Protein 7WEZ (pdb70)

Organism: Plasmodium falciparum (isolate 3D7) (NCBI:txid36329)

Foldseek 3Di:
DAQKKKKFFDDQPDDQVNVCVVLCVLHAWPDKAFDADPVPRTGPGIIMTGHPDVNSLVVSQVVQQQNADPNTGMHIDDDD/DAQKKKKFQDDQPDDQVNVCVLLCVLHAWPDKDFDAPVVVRTGPGMMMTGHPDVNSLVSSQVPQQQNQDVNTGMHMDHDD/DAQKKKKFQDDLPDDQVNVCVVLCVLHAWPDKDFDADPVPRTGPGIMMTGHPDVNSLVVCQVPQQQNADVNTGMHMDDDD/DAQKKKKFQADQPDDPVVVCVVLVVLDHFPDKDQPADPVVRTTPGIMMTGHPDPVSLVVCQVVQQLPQDPNTGMHMDDDD

Structure (mmCIF, N/CA/C/O backbone):
data_7WEZ
#
_entry.id   7WEZ
#
_cell.length_a   90.469
_cell.length_b   40.802
_cell.length_c   97.387
_cell.angle_alpha   90.00
_cell.angle_beta   115.57
_cell.angle_gamma   90.00
#
_symmetry.space_group_name_H-M   'C 1 2 1'
#
loop_
_entity.id
_entity.type
_entity.pdbx_description
1 polymer 'RNA-binding protein, putative'
2 non-polymer 'MAGNESIUM ION'
3 water water
#
loop_
_atom_site.group_PDB
_atom_site.id
_atom_site.type_symbol
_atom_site.label_atom_id
_atom_site.label_alt_id
_atom_site.label_comp_id
_atom_site.label_asym_id
_atom_site.label_entity_id
_atom_site.label_seq_id
_atom_site.pdbx_PDB_ins_code
_atom_site.Cartn_x
_atom_site.Cartn_y
_atom_site.Cartn_z
_atom_site.occupancy
_atom_site.B_iso_or_equiv
_atom_site.auth_seq_id
_atom_site.auth_comp_id
_atom_site.auth_asym_id
_atom_site.auth_atom_id
_atom_site.pdbx_PDB_model_num
ATOM 1 N N . ALA A 1 9 ? 161.996 -18.540 98.943 1.00 37.20 4 ALA A N 1
ATOM 2 C CA . ALA A 1 9 ? 162.107 -17.375 97.988 1.00 30.76 4 ALA A CA 1
ATOM 3 C C . ALA A 1 9 ? 161.637 -17.768 96.578 1.00 31.31 4 ALA A C 1
ATOM 4 O O . ALA A 1 9 ? 162.096 -18.810 96.036 1.00 30.74 4 ALA A O 1
ATOM 6 N N . THR A 1 10 ? 160.782 -16.925 95.982 1.00 25.10 5 THR A N 1
ATOM 7 C CA . THR A 1 10 ? 160.296 -17.007 94.592 1.00 22.94 5 THR A CA 1
ATOM 8 C C . THR A 1 10 ? 160.466 -15.632 93.937 1.00 20.99 5 THR A C 1
ATOM 9 O O . THR A 1 10 ? 160.643 -14.614 94.660 1.00 22.49 5 THR A O 1
ATOM 13 N N . A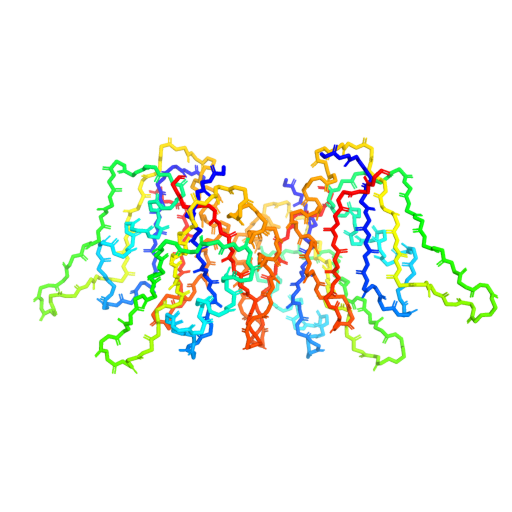SP A 1 11 ? 160.211 -15.549 92.647 1.00 19.06 6 ASP A N 1
ATOM 14 C CA . ASP A 1 11 ? 160.336 -14.258 91.938 1.00 20.79 6 ASP A CA 1
ATOM 15 C C . ASP A 1 11 ? 159.007 -13.493 91.989 1.00 18.83 6 ASP A C 1
ATOM 16 O O . ASP A 1 11 ? 158.912 -12.462 91.341 1.00 17.94 6 ASP A O 1
ATOM 21 N N . ILE A 1 12 ? 157.986 -14.027 92.643 1.00 18.40 7 ILE A N 1
ATOM 22 C CA . ILE A 1 12 ? 156.665 -13.348 92.746 1.00 19.45 7 ILE A CA 1
ATOM 23 C C . ILE A 1 12 ? 156.443 -12.941 94.201 1.00 19.16 7 ILE A C 1
ATOM 24 O O . ILE A 1 12 ? 156.592 -13.794 95.109 1.00 20.37 7 ILE A O 1
ATOM 29 N N . LEU A 1 13 ? 156.063 -11.688 94.405 1.00 18.53 8 LEU A N 1
ATOM 30 C CA . LEU A 1 13 ? 155.845 -11.093 95.737 1.00 17.21 8 LEU A CA 1
ATOM 31 C C . LEU A 1 13 ? 154.362 -10.819 95.866 1.00 17.77 8 LEU A C 1
ATOM 32 O O . LEU A 1 13 ? 153.791 -10.308 94.896 1.00 17.10 8 LEU A O 1
ATOM 37 N N . PHE A 1 14 ? 153.807 -11.207 97.001 1.00 16.47 9 PHE A N 1
ATOM 38 C CA . PHE A 1 14 ? 152.472 -10.800 97.505 1.00 17.12 9 PHE A CA 1
ATOM 39 C C . PHE A 1 14 ? 152.674 -9.503 98.299 1.00 20.23 9 PHE A C 1
ATOM 40 O O . PHE A 1 14 ? 153.457 -9.509 99.279 1.00 18.52 9 PHE A O 1
ATOM 48 N N . VAL A 1 15 ? 151.977 -8.421 97.908 1.00 19.84 10 VAL A N 1
ATOM 49 C CA . VAL A 1 15 ? 152.105 -7.081 98.542 1.00 19.53 10 VAL A CA 1
ATOM 50 C C . VAL A 1 15 ? 150.742 -6.708 99.123 1.00 20.17 10 VAL A C 1
ATOM 51 O O . VAL A 1 15 ? 149.773 -6.761 98.400 1.00 18.29 10 VAL A O 1
ATOM 55 N N . GLY A 1 16 ? 150.659 -6.470 100.427 1.00 18.57 11 GLY A N 1
ATOM 56 C CA . GLY A 1 16 ? 149.410 -6.160 101.136 1.00 20.48 11 GLY A CA 1
ATOM 57 C C . GLY A 1 16 ? 149.524 -4.854 101.876 1.00 21.34 11 GLY A C 1
ATOM 58 O O . GLY A 1 16 ? 150.664 -4.375 102.083 1.00 21.75 11 GLY A O 1
ATOM 59 N N . GLY A 1 17 ? 148.387 -4.295 102.278 1.00 20.57 12 GLY A N 1
ATOM 60 C CA . GLY A 1 17 ? 148.380 -3.062 103.071 1.00 21.68 12 GLY A CA 1
ATOM 61 C C . GLY A 1 17 ? 148.585 -1.841 102.203 1.00 20.52 12 GLY A C 1
ATOM 62 O O . GLY A 1 17 ? 148.946 -0.831 102.732 1.00 28.14 12 GLY A O 1
ATOM 63 N N . ILE A 1 18 ? 148.405 -1.958 100.894 1.00 21.61 13 ILE A N 1
ATOM 64 C CA . ILE A 1 18 ? 148.605 -0.817 99.969 1.00 22.85 13 ILE A CA 1
ATOM 65 C C . ILE A 1 18 ? 147.450 0.172 100.134 1.00 21.76 13 ILE A C 1
ATOM 66 O O . ILE A 1 18 ? 146.285 -0.217 100.290 1.00 21.67 13 ILE A O 1
ATOM 71 N N . ASP A 1 19 ? 147.819 1.422 100.061 1.00 23.71 14 ASP A N 1
ATOM 72 C CA . ASP A 1 19 ? 146.916 2.580 100.152 1.00 26.30 14 ASP A CA 1
ATOM 73 C C . ASP A 1 19 ? 145.970 2.545 98.954 1.00 23.65 14 ASP A C 1
ATOM 74 O O . ASP A 1 19 ? 146.386 2.118 97.895 1.00 20.47 14 ASP A O 1
ATOM 79 N N . GLU A 1 20 ? 144.743 3.028 99.142 1.00 25.35 15 GLU A N 1
ATOM 80 C CA . GLU A 1 20 ? 143.661 3.032 98.125 1.00 27.81 15 GLU A CA 1
ATOM 81 C C . GLU A 1 20 ? 144.133 3.713 96.824 1.00 28.76 15 GLU A C 1
ATOM 82 O O . GLU A 1 20 ? 143.588 3.366 95.762 1.00 35.66 15 GLU A O 1
ATOM 84 N N . THR A 1 21 ? 145.125 4.617 96.858 1.00 34.04 16 THR A N 1
ATOM 85 C CA . THR A 1 21 ? 145.602 5.389 95.666 1.00 36.33 16 THR A CA 1
ATOM 86 C C . THR A 1 21 ? 146.523 4.545 94.763 1.00 34.40 16 THR A C 1
ATOM 87 O O . THR A 1 21 ? 146.650 4.882 93.587 1.00 34.13 16 THR A O 1
ATOM 91 N N . ILE A 1 22 ? 147.104 3.458 95.273 1.00 29.49 17 ILE A N 1
ATOM 92 C CA . ILE A 1 22 ? 148.143 2.666 94.543 1.00 28.77 17 ILE A CA 1
ATOM 93 C C . ILE A 1 22 ? 147.466 1.909 93.410 1.00 26.99 17 ILE A C 1
ATOM 94 O O . ILE A 1 22 ? 146.459 1.257 93.655 1.00 26.99 17 ILE A O 1
ATOM 99 N N . ASP A 1 23 ? 148.001 2.006 92.205 1.00 26.70 18 ASP A N 1
ATOM 100 C CA . ASP A 1 23 ? 147.518 1.198 91.066 1.00 27.38 18 ASP A CA 1
ATOM 101 C C . ASP A 1 23 ? 148.714 0.502 90.434 1.00 25.88 18 ASP A C 1
ATOM 102 O O . ASP A 1 23 ? 149.837 0.615 90.978 1.00 22.44 18 ASP A O 1
ATOM 107 N N . GLU A 1 24 ? 148.516 -0.112 89.265 1.00 26.58 19 GLU A N 1
ATOM 108 C CA . GLU A 1 24 ? 149.609 -0.827 88.558 1.00 26.88 19 GLU A CA 1
ATOM 109 C C . GLU A 1 24 ? 150.730 0.145 88.182 1.00 26.17 19 GLU A C 1
ATOM 110 O O . GLU A 1 24 ? 151.920 -0.245 88.326 1.00 21.76 19 GLU A O 1
ATOM 116 N N . LYS A 1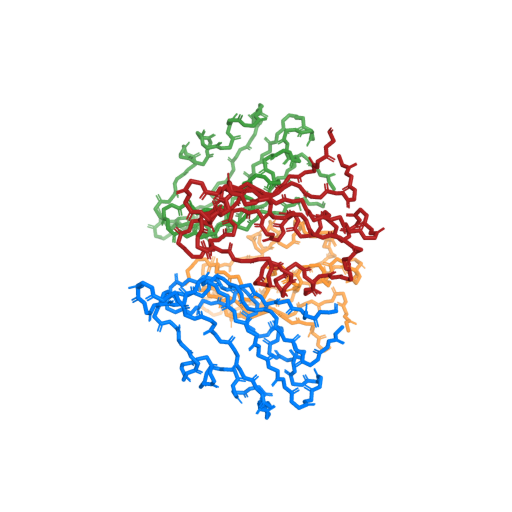 25 ? 150.387 1.333 87.680 1.00 27.39 20 LYS A N 1
ATOM 117 C CA . LYS A 1 25 ? 151.398 2.371 87.314 1.00 30.14 20 LYS A CA 1
ATOM 118 C C . LYS A 1 25 ? 152.290 2.685 88.514 1.00 25.38 20 LYS A C 1
ATOM 119 O O . LYS A 1 25 ? 153.504 2.491 88.389 1.00 24.89 20 LYS A O 1
ATOM 125 N N . SER A 1 26 ? 151.716 3.153 89.625 1.00 24.35 21 SER A N 1
ATOM 126 C CA . SER A 1 26 ? 152.490 3.565 90.829 1.00 23.62 21 SER A CA 1
ATOM 127 C C . SER A 1 26 ? 153.281 2.376 91.409 1.00 23.53 21 SER A C 1
ATOM 128 O O . SER A 1 26 ? 154.465 2.570 91.744 1.00 20.74 21 SER A O 1
ATOM 131 N N . LEU A 1 27 ? 152.725 1.155 91.454 1.00 23.83 22 LEU A N 1
ATOM 132 C CA . LEU A 1 27 ? 153.467 -0.011 92.029 1.00 22.45 22 LEU A CA 1
ATOM 133 C C . LEU A 1 27 ? 154.640 -0.375 91.124 1.00 21.72 22 LEU A C 1
ATOM 134 O O . LEU A 1 27 ? 155.718 -0.684 91.641 1.00 20.80 22 LEU A O 1
ATOM 139 N N . TYR A 1 28 ? 154.515 -0.240 89.801 1.00 23.02 23 TYR A N 1
ATOM 140 C CA . TYR A 1 28 ? 155.643 -0.513 88.886 1.00 22.57 23 TYR A CA 1
ATOM 141 C C . TYR A 1 28 ? 156.772 0.468 89.200 1.00 21.76 23 TYR A C 1
ATOM 142 O O . TYR A 1 28 ? 157.910 0.076 89.263 1.00 20.66 23 TYR A O 1
ATOM 151 N N . ASP A 1 29 ? 156.469 1.755 89.354 1.00 22.09 24 ASP A N 1
ATOM 152 C CA . ASP A 1 29 ? 157.523 2.792 89.541 1.00 20.25 24 ASP A CA 1
ATOM 153 C C . ASP A 1 29 ? 158.215 2.583 90.894 1.00 21.04 24 ASP A C 1
ATOM 154 O O . ASP A 1 29 ? 159.387 2.938 91.016 1.00 20.88 24 ASP A O 1
ATOM 159 N N . ILE A 1 30 ? 157.511 1.997 91.863 1.00 19.76 25 ILE A N 1
ATOM 160 C CA . ILE A 1 30 ? 158.061 1.695 93.217 1.00 21.37 25 ILE A CA 1
ATOM 161 C C . ILE A 1 30 ? 158.937 0.447 93.117 1.00 19.97 25 ILE A C 1
ATOM 162 O O . ILE A 1 30 ? 160.105 0.487 93.547 1.00 24.90 25 ILE A O 1
ATOM 167 N N . PHE A 1 31 ? 158.403 -0.637 92.573 1.00 20.62 26 PHE A N 1
ATOM 168 C CA . PHE A 1 31 ? 159.050 -1.972 92.623 1.00 20.86 26 PHE A CA 1
ATOM 169 C C . PHE A 1 31 ? 160.073 -2.183 91.505 1.00 19.14 26 PHE A C 1
ATOM 170 O O . PHE A 1 31 ? 161.018 -2.996 91.694 1.00 19.04 26 PHE A O 1
ATOM 178 N N . SER A 1 32 ? 159.970 -1.467 90.382 1.00 18.26 27 SER A N 1
ATOM 179 C CA . SER A 1 32 ? 160.965 -1.527 89.288 1.00 17.90 27 SER A CA 1
ATOM 180 C C . SER A 1 32 ? 162.341 -1.053 89.786 1.00 18.41 27 SER A C 1
ATOM 181 O O . SER A 1 32 ? 163.342 -1.467 89.194 1.00 18.75 27 SER A O 1
ATOM 184 N N . SER A 1 33 ? 162.416 -0.320 90.906 1.00 18.06 28 SER A N 1
ATOM 185 C CA . SER A 1 33 ? 163.714 0.086 91.517 1.00 19.49 28 SER A CA 1
ATOM 186 C C . SER A 1 33 ? 164.638 -1.132 91.740 1.00 20.05 28 SER A C 1
ATOM 187 O O . SER A 1 33 ? 165.881 -0.918 91.736 1.00 19.24 28 SER A O 1
ATOM 190 N N . PHE A 1 34 ? 164.083 -2.334 91.968 1.00 17.84 29 PHE A N 1
ATOM 191 C CA . PHE A 1 34 ? 164.825 -3.524 92.487 1.00 19.45 29 PHE A CA 1
ATOM 192 C C . PHE A 1 34 ? 165.249 -4.418 91.305 1.00 19.29 29 PHE A C 1
ATOM 193 O O . PHE A 1 34 ? 166.073 -5.297 91.474 1.00 19.41 29 PHE A O 1
ATOM 201 N N . GLY A 1 35 ? 164.705 -4.209 90.111 1.00 19.61 30 GLY A N 1
ATOM 202 C CA . GLY A 1 35 ? 165.100 -5.010 88.951 1.00 19.35 30 GLY A CA 1
ATOM 203 C C . GLY A 1 35 ? 163.984 -5.129 87.932 1.00 18.49 30 GLY A C 1
ATOM 204 O O . GLY A 1 35 ? 162.878 -4.574 88.174 1.00 19.61 30 GLY A O 1
ATOM 205 N N . ASP A 1 36 ? 164.211 -5.959 86.901 1.00 21.07 31 ASP A N 1
ATOM 206 C CA . ASP A 1 36 ? 163.286 -6.109 85.744 1.00 23.53 31 ASP A CA 1
ATOM 207 C C . ASP A 1 36 ? 161.967 -6.759 86.185 1.00 22.88 31 ASP A C 1
ATOM 208 O O . ASP A 1 36 ? 161.974 -7.880 86.766 1.00 21.67 31 ASP A O 1
ATOM 213 N N . ILE A 1 37 ? 160.847 -6.065 85.958 1.00 23.21 32 ILE A N 1
ATOM 214 C CA . ILE A 1 37 ? 159.503 -6.578 86.337 1.00 21.82 32 ILE A CA 1
ATOM 215 C C . ILE A 1 37 ? 158.890 -7.255 85.116 1.00 23.58 32 ILE A C 1
ATOM 216 O O . ILE A 1 37 ? 158.854 -6.630 84.039 1.00 25.28 32 ILE A O 1
ATOM 221 N N . ARG A 1 38 ? 158.442 -8.502 85.287 1.00 23.75 33 ARG A N 1
ATOM 222 C CA . ARG A 1 38 ? 157.799 -9.267 84.191 1.00 25.84 33 ARG A CA 1
ATOM 223 C C . ARG A 1 38 ? 156.313 -8.888 84.174 1.00 27.75 33 ARG A C 1
ATOM 224 O O . ARG A 1 38 ? 155.737 -8.642 83.074 1.00 23.76 33 ARG A O 1
ATOM 232 N N . ASN A 1 39 ? 155.700 -8.803 85.350 1.00 24.72 34 ASN A N 1
ATOM 233 C CA . ASN A 1 39 ? 154.234 -8.582 85.428 1.00 26.85 34 ASN A CA 1
ATOM 234 C C . ASN A 1 39 ? 153.874 -7.957 86.762 1.00 27.38 34 ASN A C 1
ATOM 235 O O . ASN A 1 39 ? 154.459 -8.380 87.767 1.00 23.00 34 ASN A O 1
ATOM 240 N N . ILE A 1 40 ? 152.860 -7.096 86.767 1.00 23.55 35 ILE A N 1
ATOM 241 C CA . ILE A 1 40 ? 152.283 -6.521 88.010 1.00 25.32 35 ILE A CA 1
ATOM 242 C C . ILE A 1 40 ? 150.762 -6.655 87.924 1.00 23.93 35 ILE A C 1
ATOM 243 O O . ILE A 1 40 ? 150.182 -6.424 86.867 1.00 23.27 35 ILE A O 1
ATOM 248 N N . GLU A 1 41 ? 150.161 -7.083 89.009 1.00 21.33 36 GLU A N 1
ATOM 249 C CA . GLU A 1 41 ? 148.688 -7.260 89.105 1.00 25.58 36 GLU A CA 1
ATOM 250 C C . GLU A 1 41 ? 148.239 -6.495 90.330 1.00 26.38 36 GLU A C 1
ATOM 251 O O . GLU A 1 41 ? 148.670 -6.874 91.462 1.00 21.61 36 GLU A O 1
ATOM 257 N N . VAL A 1 42 ? 147.361 -5.523 90.122 1.00 24.05 37 VAL A N 1
ATOM 258 C CA . VAL A 1 42 ? 146.688 -4.788 91.217 1.00 24.05 37 VAL A CA 1
ATOM 259 C C . VAL A 1 42 ? 145.194 -4.882 90.910 1.00 26.32 37 VAL A C 1
ATOM 260 O O . VAL A 1 42 ? 144.698 -4.081 90.149 1.00 23.54 37 VAL A O 1
ATOM 264 N N . PRO A 1 43 ? 144.451 -5.901 91.385 1.00 26.65 38 PRO A N 1
ATOM 265 C CA . PRO A 1 43 ? 143.020 -5.985 91.074 1.00 28.21 38 PRO A CA 1
ATOM 266 C C . PRO A 1 43 ? 142.273 -4.730 91.550 1.00 27.32 38 PRO A C 1
ATOM 267 O O . PRO A 1 43 ? 142.528 -4.295 92.677 1.00 21.79 38 PRO A O 1
ATOM 271 N N . LEU A 1 44 ? 141.365 -4.202 90.712 1.00 27.25 39 LEU A N 1
ATOM 272 C CA . LEU A 1 44 ? 140.512 -3.046 91.080 1.00 31.20 39 LEU A CA 1
ATOM 273 C C . LEU A 1 44 ? 139.109 -3.525 91.482 1.00 30.98 39 LEU A C 1
ATOM 274 O O . LEU A 1 44 ? 138.609 -4.578 90.989 1.00 34.39 39 LEU A O 1
ATOM 279 N N . ASN A 1 45 ? 138.537 -2.776 92.404 1.00 30.68 40 ASN A N 1
ATOM 280 C CA . ASN A 1 45 ? 137.130 -2.912 92.846 1.00 31.85 40 ASN A CA 1
ATOM 281 C C . ASN A 1 45 ? 136.292 -2.312 91.714 1.00 28.27 40 ASN A C 1
ATOM 282 O O . ASN A 1 45 ? 136.519 -1.162 91.330 1.00 28.15 40 ASN A O 1
ATOM 287 N N . MET A 1 46 ? 135.379 -3.089 91.144 1.00 37.34 41 MET A N 1
ATOM 288 C CA . MET A 1 46 ? 134.623 -2.642 89.946 1.00 39.09 41 MET A CA 1
ATOM 289 C C . MET A 1 46 ? 133.577 -1.584 90.349 1.00 41.22 41 MET A C 1
ATOM 290 O O . MET A 1 46 ? 132.964 -0.986 89.433 1.00 36.53 41 MET A O 1
ATOM 295 N N . THR A 1 47 ? 133.424 -1.287 91.651 1.00 42.78 42 THR A N 1
ATOM 296 C CA . THR A 1 47 ? 132.552 -0.188 92.162 1.00 41.84 42 THR A CA 1
ATOM 297 C C . THR A 1 47 ? 133.326 1.114 92.429 1.00 41.47 42 THR A C 1
ATOM 298 O O . THR A 1 47 ? 132.863 2.205 92.014 1.00 39.77 42 THR A O 1
ATOM 302 N N . THR A 1 48 ? 134.429 1.053 93.174 1.00 42.74 43 THR A N 1
ATOM 303 C CA . THR A 1 48 ? 135.208 2.251 93.592 1.00 38.65 43 THR A CA 1
ATOM 304 C C . THR A 1 48 ? 136.241 2.626 92.530 1.00 39.14 43 THR A C 1
ATOM 305 O O . THR A 1 48 ? 136.698 3.797 92.527 1.00 42.80 43 THR A O 1
ATOM 309 N N . LYS A 1 49 ? 136.616 1.674 91.667 1.00 36.33 44 LYS A N 1
ATOM 310 C CA . LYS A 1 49 ? 137.755 1.814 90.723 1.00 34.36 44 LYS A CA 1
ATOM 311 C C . LYS A 1 49 ? 139.050 2.004 91.531 1.00 31.86 44 LYS A C 1
ATOM 312 O O . LYS A 1 49 ? 140.021 2.535 90.974 1.00 32.81 44 LYS A O 1
ATOM 318 N N . LYS A 1 50 ? 139.077 1.550 92.785 1.00 31.08 45 LYS A N 1
ATOM 319 C CA . LYS A 1 50 ? 140.274 1.581 93.670 1.00 32.91 45 LYS A CA 1
ATOM 320 C C . LYS A 1 50 ? 140.752 0.135 93.871 1.00 27.93 45 LYS A C 1
ATOM 321 O O . LYS A 1 50 ? 139.963 -0.813 93.636 1.00 24.84 45 LYS A O 1
ATOM 327 N N . ASN A 1 51 ? 141.982 -0.048 94.365 1.00 24.09 46 ASN A N 1
ATOM 328 C CA . ASN A 1 51 ? 142.504 -1.407 94.608 1.00 21.09 46 ASN A CA 1
ATOM 329 C C . ASN A 1 51 ? 141.728 -2.038 95.779 1.00 23.04 46 ASN A C 1
ATOM 330 O O . ASN A 1 51 ? 141.003 -1.318 96.490 1.00 22.26 46 ASN A O 1
ATOM 335 N N . ARG A 1 52 ? 141.930 -3.341 95.973 1.00 21.78 47 ARG A N 1
ATOM 336 C CA . ARG A 1 52 ? 141.312 -4.163 97.035 1.00 23.20 47 ARG A CA 1
ATOM 337 C C . ARG A 1 52 ? 142.302 -4.402 98.171 1.00 20.68 47 ARG A C 1
ATOM 338 O O . ARG A 1 52 ? 142.014 -5.250 99.024 1.00 21.54 47 ARG A O 1
ATOM 346 N N . GLY A 1 53 ? 143.442 -3.720 98.178 1.00 20.65 48 GLY A N 1
ATOM 347 C CA . GLY A 1 53 ? 144.377 -3.774 99.328 1.00 18.88 48 GLY A CA 1
ATOM 348 C C . GLY A 1 53 ? 145.557 -4.703 99.092 1.00 19.27 48 GLY A C 1
ATOM 349 O O . GLY A 1 53 ? 146.378 -4.830 99.983 1.00 19.71 48 GLY A O 1
ATOM 350 N N . PHE A 1 54 ? 145.710 -5.277 97.906 1.00 20.46 49 PHE A N 1
ATOM 351 C CA . PHE A 1 54 ? 146.812 -6.245 97.635 1.00 20.18 49 PHE A CA 1
ATOM 352 C C . PHE A 1 54 ? 147.266 -6.156 96.186 1.00 20.60 49 PHE A C 1
ATOM 353 O O . PHE A 1 54 ? 146.496 -5.650 95.340 1.00 16.69 49 PHE A O 1
ATOM 361 N N . ALA A 1 55 ? 148.460 -6.706 95.904 1.00 19.21 50 ALA A N 1
ATOM 362 C CA . ALA A 1 55 ? 149.032 -6.781 94.543 1.00 19.78 50 ALA A CA 1
ATOM 363 C C . ALA A 1 55 ? 149.997 -7.966 94.465 1.00 20.60 50 ALA A C 1
ATOM 364 O O . ALA A 1 55 ? 150.456 -8.449 95.531 1.00 19.42 50 ALA A O 1
ATOM 366 N N . PHE A 1 56 ? 150.293 -8.384 93.251 1.00 19.46 51 PHE A N 1
ATOM 367 C CA . PHE A 1 56 ? 151.386 -9.322 92.925 1.00 21.71 51 PHE A CA 1
ATOM 368 C C . PHE A 1 56 ? 152.388 -8.587 92.036 1.00 19.22 51 PHE A C 1
ATOM 369 O O . PHE A 1 56 ? 152.004 -7.966 91.026 1.00 20.33 51 PHE A O 1
ATOM 377 N N . VAL A 1 57 ? 153.658 -8.676 92.395 1.00 19.10 52 VAL A N 1
ATOM 378 C CA . VAL A 1 57 ? 154.764 -8.117 91.587 1.00 18.77 52 VAL A CA 1
ATOM 379 C C . VAL A 1 57 ? 155.635 -9.304 91.153 1.00 19.13 52 VAL A C 1
ATOM 380 O O . VAL A 1 57 ? 156.120 -10.063 91.996 1.00 18.91 52 VAL A O 1
ATOM 384 N N . GLU A 1 58 ? 155.777 -9.528 89.864 1.00 16.39 53 GLU A N 1
ATOM 385 C CA . GLU A 1 58 ? 156.619 -10.661 89.438 1.00 19.07 53 GLU A CA 1
ATOM 386 C C . GLU A 1 58 ? 157.903 -10.093 88.859 1.00 18.87 53 GLU A C 1
ATOM 387 O O . GLU A 1 58 ? 157.792 -9.369 87.829 1.00 21.94 53 GLU A O 1
ATOM 393 N N . TYR A 1 59 ? 159.052 -10.506 89.393 1.00 17.91 54 TYR A N 1
ATOM 394 C CA . TYR A 1 59 ? 160.375 -10.178 88.814 1.00 17.84 54 TYR A CA 1
ATOM 395 C C . TYR A 1 59 ? 160.797 -11.265 87.838 1.00 18.75 54 TYR A C 1
ATOM 396 O O . TYR A 1 59 ? 160.442 -12.455 88.091 1.00 20.18 54 TYR A O 1
ATOM 405 N N . VAL A 1 60 ? 161.638 -10.889 86.874 1.00 21.85 55 VAL A N 1
ATOM 406 C CA . VAL A 1 60 ? 162.433 -11.840 86.038 1.00 22.14 55 VAL A CA 1
ATOM 407 C C . VAL A 1 60 ? 163.337 -12.658 86.962 1.00 23.72 55 VAL A C 1
ATOM 408 O O . VAL A 1 60 ? 163.385 -13.922 86.820 1.00 21.14 55 VAL A O 1
ATOM 412 N N . GLU A 1 61 ? 163.967 -11.996 87.938 1.00 22.00 56 GLU A N 1
ATOM 413 C CA . GLU A 1 61 ? 165.085 -12.586 88.713 1.00 23.62 56 GLU A CA 1
ATOM 414 C C . GLU A 1 61 ? 164.674 -12.773 90.155 1.00 22.38 56 GLU A C 1
ATOM 415 O O . GLU A 1 61 ? 164.247 -11.795 90.804 1.00 19.38 56 GLU A O 1
ATOM 421 N N . VAL A 1 62 ? 164.848 -13.986 90.665 1.00 20.48 57 VAL A N 1
ATOM 422 C CA . VAL A 1 62 ? 164.493 -14.272 92.073 1.00 22.34 57 VAL A CA 1
ATOM 423 C C . VAL A 1 62 ? 165.352 -13.368 92.970 1.00 22.06 57 VAL A C 1
ATOM 424 O O . VAL A 1 62 ? 164.826 -12.936 94.022 1.00 21.60 57 VAL A O 1
ATOM 428 N N . ASP A 1 63 ? 166.630 -13.139 92.632 1.00 21.90 58 ASP A N 1
ATOM 429 C CA . ASP A 1 63 ? 167.543 -12.263 93.434 1.00 25.69 58 ASP A CA 1
ATOM 430 C C . ASP A 1 63 ? 166.969 -10.834 93.545 1.00 24.31 58 ASP A C 1
ATOM 431 O O . ASP A 1 63 ? 167.031 -10.251 94.653 1.00 22.13 58 ASP A O 1
ATOM 436 N N . ASP A 1 64 ? 166.322 -10.338 92.488 1.00 22.37 59 ASP A N 1
ATOM 437 C CA . ASP A 1 64 ? 165.648 -9.021 92.521 1.00 21.37 59 ASP A CA 1
ATOM 438 C C . ASP A 1 64 ? 164.448 -9.085 93.478 1.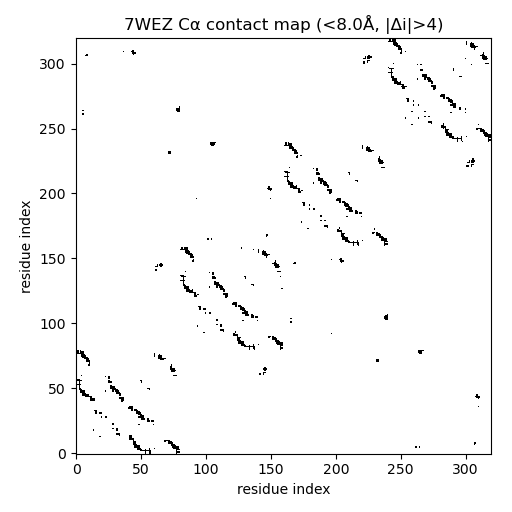00 20.59 59 ASP A C 1
ATOM 439 O O . ASP A 1 64 ? 164.277 -8.144 94.280 1.00 20.02 59 ASP A O 1
ATOM 444 N N . ALA A 1 65 ? 163.633 -10.147 93.431 1.00 18.90 60 ALA A N 1
ATOM 445 C CA . ALA A 1 65 ? 162.487 -10.335 94.342 1.00 18.94 60 ALA A CA 1
ATOM 446 C C . ALA A 1 65 ? 162.990 -10.331 95.782 1.00 19.42 60 ALA A C 1
ATOM 447 O O . ALA A 1 65 ? 162.326 -9.771 96.630 1.00 17.06 60 ALA A O 1
ATOM 449 N N . LYS A 1 66 ? 164.127 -10.951 96.040 1.00 20.13 61 LYS A N 1
ATOM 450 C CA . LYS A 1 66 ? 164.612 -11.089 97.443 1.00 21.39 61 LYS A CA 1
ATOM 451 C C . LYS A 1 66 ? 164.979 -9.697 97.953 1.00 21.32 61 LYS A C 1
ATOM 452 O O . LYS A 1 66 ? 164.669 -9.370 99.122 1.00 20.08 61 LYS A O 1
ATOM 458 N N . HIS A 1 67 ? 165.664 -8.929 97.105 1.00 23.21 62 HIS A N 1
ATOM 459 C CA . HIS A 1 67 ? 166.093 -7.530 97.380 1.00 22.13 62 HIS A CA 1
ATOM 460 C C . HIS A 1 67 ? 164.848 -6.673 97.634 1.00 18.54 62 HIS A C 1
ATOM 461 O O . HIS A 1 67 ? 164.789 -6.001 98.692 1.00 16.70 62 HIS A O 1
ATOM 468 N N . ALA A 1 68 ? 163.884 -6.685 96.719 1.00 16.86 63 ALA A N 1
ATOM 469 C CA . ALA A 1 68 ? 162.572 -6.003 96.879 1.00 18.96 63 ALA A CA 1
ATOM 470 C C . ALA A 1 68 ? 161.908 -6.358 98.216 1.00 17.69 63 ALA A C 1
ATOM 471 O O . ALA A 1 68 ? 161.445 -5.422 98.922 1.00 18.00 63 ALA A O 1
ATOM 473 N N . LEU A 1 69 ? 161.860 -7.641 98.592 1.00 19.56 64 LEU A N 1
ATOM 474 C CA . LEU A 1 69 ? 161.121 -8.087 99.800 1.00 19.17 64 LEU A CA 1
ATOM 475 C C . LEU A 1 69 ? 161.826 -7.539 101.044 1.00 19.34 64 LEU A C 1
ATOM 476 O O . LEU A 1 69 ? 161.169 -6.935 101.887 1.00 17.25 64 LEU A O 1
ATOM 481 N N . TYR A 1 70 ? 163.151 -7.652 101.086 1.00 18.55 65 TYR A N 1
ATOM 482 C CA . TYR A 1 70 ? 163.957 -7.117 102.214 1.00 19.88 65 TYR A CA 1
ATOM 483 C C . TYR A 1 70 ? 163.701 -5.610 102.359 1.00 18.92 65 TYR A C 1
ATOM 484 O O . TYR A 1 70 ? 163.495 -5.119 103.478 1.00 20.28 65 TYR A O 1
ATOM 493 N N . ASN A 1 71 ? 163.763 -4.862 101.260 1.00 20.42 66 ASN A N 1
ATOM 494 C CA . ASN A 1 71 ? 163.715 -3.385 101.252 1.00 22.06 66 ASN A CA 1
ATOM 495 C C . ASN A 1 71 ? 162.286 -2.869 101.487 1.00 22.15 66 ASN A C 1
ATOM 496 O O . ASN A 1 71 ? 162.153 -1.847 102.154 1.00 20.61 66 ASN A O 1
ATOM 501 N N . MET A 1 72 ? 161.245 -3.550 100.994 1.00 21.50 67 MET A N 1
ATOM 502 C CA . MET A 1 72 ? 159.876 -3.000 101.040 1.00 18.64 67 MET A CA 1
ATOM 503 C C . MET A 1 72 ? 159.014 -3.589 102.160 1.00 20.37 67 MET A C 1
ATOM 504 O O . MET A 1 72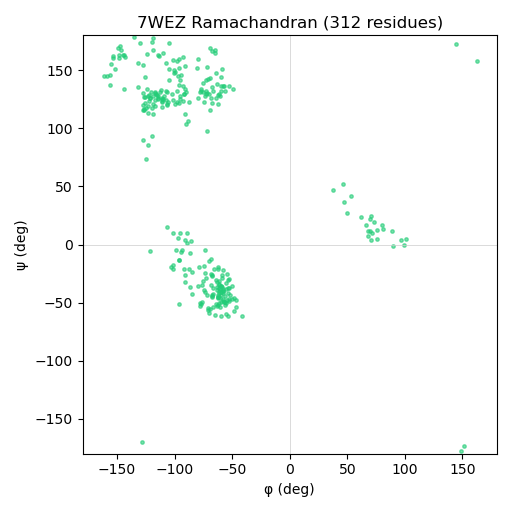 ? 158.043 -2.941 102.502 1.00 17.68 67 MET A O 1
ATOM 509 N N . ASN A 1 73 ? 159.321 -4.758 102.710 1.00 19.48 68 ASN A N 1
ATOM 510 C CA . ASN A 1 73 ? 158.528 -5.281 103.833 1.00 20.93 68 ASN A CA 1
ATOM 511 C C . ASN A 1 73 ? 158.633 -4.267 104.989 1.00 21.45 68 ASN A C 1
ATOM 512 O O . ASN A 1 73 ? 159.762 -3.852 105.315 1.00 20.24 68 ASN A O 1
ATOM 517 N N . ASN A 1 74 ? 157.476 -3.864 105.514 1.00 19.27 69 ASN A N 1
ATOM 518 C CA . ASN A 1 74 ? 157.287 -2.904 106.635 1.00 21.78 69 ASN A CA 1
ATOM 519 C C . ASN A 1 74 ? 157.733 -1.504 106.245 1.00 22.57 69 ASN A C 1
ATOM 520 O O . ASN A 1 74 ? 157.693 -0.628 107.142 1.00 22.25 69 ASN A O 1
ATOM 525 N N . PHE A 1 75 ? 157.890 -1.251 104.936 1.00 20.60 70 PHE A N 1
ATOM 526 C CA . PHE A 1 75 ? 158.122 0.115 104.409 1.00 23.62 70 PHE A CA 1
ATOM 527 C C . PHE A 1 75 ? 156.768 0.812 104.370 1.00 27.08 70 PHE A C 1
ATOM 528 O O . PHE A 1 75 ? 155.758 0.095 104.381 1.00 28.89 70 PHE A O 1
ATOM 536 N N . GLU A 1 76 ? 156.762 2.141 104.338 1.00 28.66 71 GLU A N 1
ATOM 537 C CA . GLU A 1 76 ? 155.536 2.978 104.346 1.00 31.04 71 GLU A CA 1
ATOM 538 C C . GLU A 1 76 ? 155.360 3.547 102.936 1.00 32.05 71 GLU A C 1
ATOM 539 O O . GLU A 1 76 ? 156.301 4.144 102.441 1.00 36.37 71 GLU A O 1
ATOM 545 N N . LEU A 1 77 ? 154.239 3.271 102.272 1.00 30.12 72 LEU A N 1
ATOM 546 C CA . LEU A 1 77 ? 153.860 3.921 100.995 1.00 31.08 72 LEU A CA 1
ATOM 547 C C . LEU A 1 77 ? 152.615 4.743 101.277 1.00 28.85 72 LEU A C 1
ATOM 548 O O . LEU A 1 77 ? 151.637 4.150 101.768 1.00 25.84 72 LEU A O 1
ATOM 553 N N . ASN A 1 78 ? 152.664 6.041 100.962 1.00 30.40 73 ASN A N 1
ATOM 554 C CA . ASN A 1 78 ? 151.563 7.005 101.208 1.00 29.96 73 ASN A CA 1
ATOM 555 C C . ASN A 1 78 ? 151.020 6.837 102.629 1.00 28.98 73 ASN A C 1
ATOM 556 O O . ASN A 1 78 ? 149.824 6.670 102.771 1.00 29.02 73 ASN A O 1
ATOM 561 N N . GLY A 1 79 ? 151.886 6.869 103.636 1.00 31.85 74 GLY A N 1
ATOM 562 C CA . GLY A 1 79 ? 151.501 6.824 105.061 1.00 33.61 74 GLY A CA 1
ATOM 563 C C . GLY A 1 79 ? 150.942 5.482 105.527 1.00 35.34 74 GLY A C 1
ATOM 564 O O . GLY A 1 79 ? 150.400 5.452 106.656 1.00 37.13 74 GLY A O 1
ATOM 565 N N . LYS A 1 80 ? 151.055 4.401 104.742 1.00 31.58 75 LYS A N 1
ATOM 566 C CA . LYS A 1 80 ? 150.571 3.061 105.171 1.00 32.00 75 LYS A CA 1
ATOM 567 C C . LYS A 1 80 ? 151.722 2.050 105.104 1.00 28.53 75 LYS A C 1
ATOM 568 O O . LYS A 1 80 ? 152.409 2.036 104.085 1.00 25.30 75 LYS A O 1
ATOM 574 N N . ARG A 1 81 ? 151.890 1.238 106.154 1.00 23.17 76 ARG A N 1
ATOM 575 C CA . ARG A 1 81 ? 152.977 0.240 106.253 1.00 25.11 76 ARG A CA 1
ATOM 576 C C . ARG A 1 81 ? 152.580 -0.992 105.434 1.00 23.42 76 ARG A C 1
ATOM 577 O O . ARG A 1 81 ? 151.537 -1.582 105.723 1.00 25.11 76 ARG A O 1
ATOM 585 N N . ILE A 1 82 ? 153.423 -1.417 104.518 1.00 23.07 77 ILE A N 1
ATOM 586 C CA . ILE A 1 82 ? 153.077 -2.563 103.640 1.00 22.73 77 ILE A CA 1
ATOM 587 C C . ILE A 1 82 ? 153.697 -3.853 104.157 1.00 21.85 77 ILE A C 1
ATOM 588 O O . ILE A 1 82 ? 154.747 -3.836 104.886 1.00 17.67 77 ILE A O 1
ATOM 593 N N . HIS A 1 83 ? 153.065 -4.930 103.722 1.00 21.34 78 HIS A N 1
ATOM 594 C CA . HIS A 1 83 ? 153.420 -6.347 103.953 1.00 25.78 78 HIS A CA 1
ATOM 595 C C . HIS A 1 83 ? 153.914 -6.939 102.622 1.00 23.96 78 HIS A C 1
ATOM 596 O O . HIS A 1 83 ? 153.198 -6.790 101.597 1.00 24.69 78 HIS A O 1
ATOM 603 N N . VA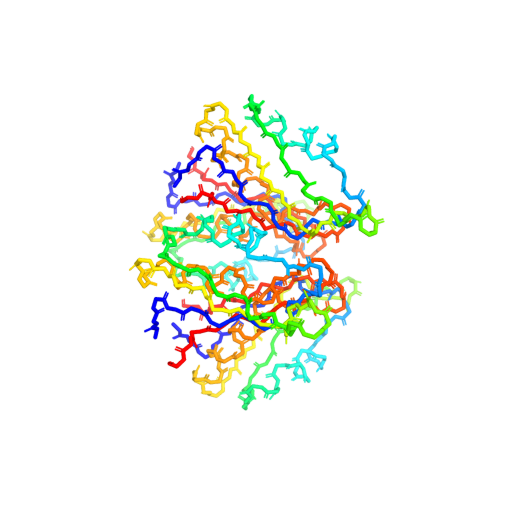L A 1 84 ? 155.115 -7.521 102.590 1.00 19.23 79 VAL A N 1
ATOM 604 C CA . VAL A 1 84 ? 155.665 -8.166 101.360 1.00 18.65 79 VAL A CA 1
ATOM 605 C C . VAL A 1 84 ? 156.050 -9.599 101.721 1.00 20.99 79 VAL A C 1
ATOM 606 O O . VAL A 1 84 ? 156.794 -9.786 102.715 1.00 22.13 79 VAL A O 1
ATOM 610 N N . ASN A 1 85 ? 155.459 -10.559 101.017 1.00 19.78 80 ASN A N 1
ATOM 611 C CA . ASN A 1 85 ? 155.666 -12.008 101.230 1.00 21.93 80 ASN A CA 1
ATOM 612 C C . ASN A 1 85 ? 156.047 -12.611 99.895 1.00 20.78 80 ASN A C 1
ATOM 613 O O . ASN A 1 85 ? 155.609 -12.074 98.863 1.00 19.16 80 ASN A O 1
ATOM 618 N N . TYR A 1 86 ? 156.770 -13.728 99.918 1.00 21.94 81 TYR A N 1
ATOM 619 C CA . TYR A 1 86 ? 156.933 -14.587 98.722 1.00 22.13 81 TYR A CA 1
ATOM 620 C C . TYR A 1 86 ? 155.569 -15.206 98.393 1.00 23.06 81 TYR A C 1
ATOM 621 O O . TYR A 1 86 ? 154.811 -15.585 99.293 1.00 24.37 81 TYR A O 1
ATOM 630 N N . SER A 1 87 ? 155.195 -15.219 97.123 1.00 23.26 82 SER A N 1
ATOM 631 C CA . SER A 1 87 ? 153.995 -15.928 96.642 1.00 28.54 82 SER A CA 1
ATOM 632 C C . SER A 1 87 ? 154.424 -17.305 96.121 1.00 34.33 82 SER A C 1
ATOM 633 O O . SER A 1 87 ? 155.269 -17.347 95.185 1.00 28.51 82 SER A O 1
ATOM 636 N N . LYS A 1 88 ? 153.836 -18.349 96.722 1.00 43.50 83 LYS A N 1
ATOM 637 C CA . LYS A 1 88 ? 153.891 -19.796 96.366 1.00 47.58 83 LYS A CA 1
ATOM 638 C C . LYS A 1 88 ? 155.024 -20.439 97.173 1.00 54.57 83 LYS A C 1
ATOM 639 O O . LYS A 1 88 ? 154.972 -20.377 98.422 1.00 56.31 83 LYS A O 1
ATOM 645 N N . ALA B 1 9 ? 174.118 -14.402 106.462 1.00 45.60 4 ALA B N 1
ATOM 646 C CA . ALA B 1 9 ? 173.617 -14.155 107.837 1.00 45.69 4 ALA B CA 1
ATOM 647 C C . ALA B 1 9 ? 174.788 -14.206 108.822 1.00 47.09 4 ALA B C 1
ATOM 648 O O . ALA B 1 9 ? 175.705 -15.029 108.645 1.00 47.84 4 ALA B O 1
ATOM 650 N N . THR B 1 10 ? 174.734 -13.352 109.838 1.00 46.54 5 THR B N 1
ATOM 651 C CA . THR B 1 10 ? 175.726 -13.260 110.939 1.00 43.56 5 THR B CA 1
ATOM 652 C C . THR B 1 10 ? 174.950 -12.891 112.204 1.00 40.90 5 THR B C 1
ATOM 653 O O . THR B 1 10 ? 173.798 -12.412 112.065 1.00 33.30 5 THR B O 1
ATOM 657 N N . ASP B 1 11 ? 175.558 -13.078 113.377 1.00 37.06 6 ASP B N 1
ATOM 658 C CA . ASP B 1 11 ? 174.907 -12.803 114.682 1.00 35.07 6 ASP B CA 1
ATOM 659 C C . ASP B 1 11 ? 175.086 -11.329 115.032 1.00 31.95 6 ASP B C 1
ATOM 660 O O . ASP B 1 11 ? 174.622 -10.922 116.098 1.00 32.15 6 ASP B O 1
ATOM 665 N N . ILE B 1 12 ? 175.693 -10.537 114.152 1.00 33.00 7 ILE B N 1
ATOM 666 C CA . ILE B 1 12 ? 175.857 -9.073 114.364 1.00 31.52 7 ILE B CA 1
ATOM 667 C C . ILE B 1 12 ? 175.041 -8.315 113.323 1.00 31.88 7 ILE B C 1
ATOM 668 O O . ILE B 1 12 ? 175.246 -8.524 112.130 1.00 32.55 7 ILE B O 1
ATOM 673 N N . LEU B 1 13 ? 174.182 -7.414 113.784 1.00 27.57 8 LEU B N 1
ATOM 674 C CA . LEU B 1 13 ? 173.370 -6.546 112.916 1.00 28.28 8 LEU B CA 1
ATOM 675 C C . LEU B 1 13 ? 173.961 -5.155 112.957 1.00 25.95 8 LEU B C 1
ATOM 676 O O . LEU B 1 13 ? 174.368 -4.725 114.060 1.00 24.94 8 LEU B O 1
ATOM 681 N N . PHE B 1 14 ? 173.958 -4.513 111.792 1.00 24.62 9 PHE B N 1
ATOM 682 C CA . PHE B 1 14 ? 174.152 -3.064 111.570 1.00 25.88 9 PHE B CA 1
ATOM 683 C C . PHE B 1 14 ? 172.786 -2.364 111.580 1.00 27.86 9 PHE B C 1
ATOM 684 O O . PHE B 1 14 ? 171.855 -2.783 110.850 1.00 26.48 9 PHE B O 1
ATOM 692 N N . VAL B 1 15 ? 172.692 -1.261 112.297 1.00 26.04 10 VAL B N 1
ATOM 693 C CA . VAL B 1 15 ? 171.461 -0.453 112.422 1.00 26.17 10 VAL B CA 1
ATOM 694 C C . VAL B 1 15 ? 171.835 0.979 112.067 1.00 33.42 10 VAL B C 1
ATOM 695 O O . VAL B 1 15 ? 172.693 1.558 112.790 1.00 31.99 10 VAL B O 1
ATOM 699 N N . GLY B 1 16 ? 171.258 1.507 110.977 1.00 31.14 11 GLY B N 1
ATOM 700 C CA . GLY B 1 16 ? 171.412 2.912 110.558 1.00 30.29 11 GLY B CA 1
ATOM 701 C C . GLY B 1 16 ? 170.115 3.693 110.621 1.00 31.30 11 GLY B C 1
ATOM 702 O O . GLY B 1 16 ? 169.041 3.085 110.705 1.00 26.96 11 GLY B O 1
ATOM 703 N N . GLY B 1 17 ? 170.215 5.020 110.597 1.00 31.90 12 GLY B N 1
ATOM 704 C CA . GLY B 1 17 ? 169.063 5.935 110.597 1.00 35.24 12 GLY B CA 1
ATOM 705 C C . GLY B 1 17 ? 168.500 6.140 111.985 1.00 33.85 12 GLY B C 1
ATOM 706 O O . GLY B 1 17 ? 167.417 6.760 112.108 1.00 37.93 12 GLY B O 1
ATOM 707 N N . ILE B 1 18 ? 169.234 5.733 113.018 1.00 33.41 13 ILE B N 1
ATOM 708 C CA . ILE B 1 18 ? 168.794 5.950 114.420 1.00 34.81 13 ILE B CA 1
ATOM 709 C C . ILE B 1 18 ? 168.858 7.448 114.722 1.00 38.72 13 ILE B C 1
ATOM 710 O O . ILE B 1 18 ? 169.769 8.141 114.246 1.00 39.21 13 ILE B O 1
ATOM 715 N N . ASP B 1 19 ? 167.890 7.904 115.502 1.00 40.51 14 ASP B N 1
ATOM 716 C CA . ASP B 1 19 ? 167.697 9.301 115.954 1.00 43.37 14 ASP B CA 1
ATOM 717 C C . ASP B 1 19 ? 168.762 9.701 116.991 1.00 43.41 14 ASP B C 1
ATOM 718 O O . ASP B 1 19 ? 169.218 8.829 117.747 1.00 40.45 14 ASP B O 1
ATOM 723 N N . GLU B 1 20 ? 169.085 10.995 117.070 1.00 45.22 15 GLU B N 1
ATOM 724 C CA . GLU B 1 20 ? 170.086 11.556 118.021 1.00 48.49 15 GLU B CA 1
ATOM 725 C C . GLU B 1 20 ? 169.690 11.240 119.468 1.00 47.66 15 GLU B C 1
ATOM 726 O O . GLU B 1 20 ? 170.590 11.154 120.298 1.00 48.05 15 GLU B O 1
ATOM 729 N N . THR B 1 21 ? 168.390 11.098 119.751 1.00 48.53 16 THR B N 1
ATOM 730 C CA . THR B 1 21 ? 167.818 10.791 121.092 1.00 48.61 16 THR B CA 1
ATOM 731 C C . THR B 1 21 ? 168.178 9.365 121.547 1.00 48.69 16 THR B C 1
ATOM 732 O O . THR B 1 21 ? 168.196 9.125 122.769 1.00 47.29 16 THR B O 1
ATOM 735 N N . ILE B 1 22 ? 168.440 8.442 120.619 1.00 46.41 17 ILE B N 1
ATOM 736 C CA . ILE B 1 22 ? 168.544 6.987 120.931 1.00 47.97 17 ILE B CA 1
ATOM 737 C C . ILE B 1 22 ? 169.894 6.700 121.592 1.00 46.72 17 ILE B C 1
ATOM 738 O O . ILE B 1 22 ? 170.924 7.142 121.055 1.00 45.21 17 ILE B O 1
ATOM 743 N N . ASP B 1 23 ? 169.878 5.953 122.700 1.00 49.69 18 ASP B N 1
ATOM 744 C CA . ASP B 1 23 ? 171.101 5.461 123.397 1.00 51.38 18 ASP B CA 1
ATOM 745 C C . ASP B 1 23 ? 171.106 3.928 123.420 1.00 48.46 18 ASP B C 1
ATOM 746 O O . ASP B 1 23 ? 170.077 3.328 123.013 1.00 44.80 18 ASP B O 1
ATOM 751 N N . GLU B 1 24 ? 172.202 3.331 123.916 1.00 43.78 19 GLU B N 1
ATOM 752 C CA . GLU B 1 24 ? 172.394 1.860 124.047 1.00 44.19 19 GLU B CA 1
ATOM 753 C C . GLU B 1 24 ? 171.207 1.229 124.788 1.00 41.56 19 GLU B C 1
ATOM 754 O O . GLU B 1 24 ? 170.755 0.152 124.357 1.00 33.88 19 GLU B O 1
ATOM 760 N N . LYS B 1 25 ? 170.734 1.849 125.875 1.00 38.56 20 LYS B N 1
ATOM 761 C CA . LYS B 1 25 ? 169.716 1.239 126.775 1.00 40.46 20 LYS B CA 1
ATOM 762 C C . LYS B 1 25 ? 168.412 1.004 125.993 1.00 39.07 20 LYS B C 1
ATOM 763 O O . LYS B 1 25 ? 167.811 -0.106 126.143 1.00 37.28 20 LYS B O 1
ATOM 765 N N . SER B 1 26 ? 167.992 2.004 125.206 1.00 39.15 21 SER B N 1
ATOM 766 C CA . SER B 1 26 ? 166.734 2.003 124.401 1.00 40.87 21 SER B CA 1
ATOM 767 C C . SER B 1 26 ? 166.799 0.875 123.370 1.00 35.21 21 SER B C 1
ATOM 768 O O . SER B 1 26 ? 165.854 0.044 123.272 1.00 33.54 21 SER B O 1
ATOM 770 N N . LEU B 1 27 ? 167.893 0.859 122.613 1.00 33.91 22 LEU B N 1
ATOM 771 C CA . LEU B 1 27 ? 168.155 -0.170 121.575 1.00 29.66 22 LEU B CA 1
ATOM 772 C C . LEU B 1 27 ? 168.231 -1.531 122.244 1.00 28.29 22 LEU B C 1
ATOM 773 O O . LEU B 1 27 ? 167.796 -2.468 121.650 1.00 22.87 22 LEU B O 1
ATOM 778 N N . TYR B 1 28 ? 168.761 -1.627 123.471 1.00 24.49 23 TYR B N 1
ATOM 779 C CA . TYR B 1 28 ? 168.818 -2.925 124.172 1.00 26.65 23 TYR B CA 1
ATOM 780 C C . TYR B 1 28 ? 167.385 -3.391 124.499 1.00 25.38 23 TYR B C 1
ATOM 781 O O . TYR B 1 28 ? 167.140 -4.583 124.405 1.00 28.18 23 TYR B O 1
ATOM 790 N N . ASP B 1 29 ? 166.494 -2.514 124.969 1.00 27.08 24 ASP B N 1
ATOM 791 C CA . ASP B 1 29 ? 165.085 -2.884 125.323 1.00 30.68 24 ASP B CA 1
ATOM 792 C C . ASP B 1 29 ? 164.379 -3.406 124.063 1.00 28.82 24 ASP B C 1
ATOM 793 O O . ASP B 1 29 ? 163.717 -4.494 124.106 1.00 33.19 24 ASP B O 1
ATOM 798 N N . ILE B 1 30 ? 164.604 -2.743 122.940 1.00 28.82 25 ILE B N 1
ATOM 799 C CA . ILE B 1 30 ? 163.969 -3.162 121.653 1.00 24.76 25 ILE B CA 1
ATOM 800 C C . ILE B 1 30 ? 164.600 -4.467 121.173 1.00 23.93 25 ILE B C 1
ATOM 801 O O . ILE B 1 30 ? 163.871 -5.448 121.005 1.00 25.72 25 ILE B O 1
ATOM 806 N N . PHE B 1 31 ? 165.923 -4.513 120.992 1.00 23.56 26 PHE B N 1
ATOM 807 C CA . PHE B 1 31 ? 166.587 -5.656 120.317 1.00 22.31 26 PHE B CA 1
ATOM 808 C C . PHE B 1 31 ? 166.603 -6.890 121.198 1.00 21.56 26 PHE B C 1
ATOM 809 O O . PHE B 1 31 ? 166.553 -7.966 120.624 1.00 21.21 26 PHE B O 1
ATOM 817 N N . SER B 1 32 ? 166.622 -6.749 122.535 1.00 25.68 27 SER B N 1
ATOM 818 C CA . SER B 1 32 ? 166.575 -7.896 123.475 1.00 26.13 27 SER B CA 1
ATOM 819 C C . SER B 1 32 ? 165.252 -8.662 123.308 1.00 27.09 27 SER B C 1
ATOM 820 O O . SER B 1 32 ? 165.210 -9.857 123.666 1.00 25.74 27 SER B O 1
ATOM 823 N N . SER B 1 33 ? 164.207 -8.035 122.748 1.00 26.72 28 SER B N 1
ATOM 824 C CA . SER B 1 33 ? 162.902 -8.701 122.500 1.00 26.95 28 SER B CA 1
ATOM 825 C C . SER B 1 33 ? 163.118 -9.964 121.657 1.00 26.31 28 SER B C 1
ATOM 826 O O . SER B 1 33 ? 162.384 -10.963 121.850 1.00 26.70 28 SER B O 1
ATOM 829 N N . PHE B 1 34 ? 164.105 -9.942 120.757 1.00 29.16 29 PHE B N 1
ATOM 830 C CA . PHE B 1 34 ? 164.280 -10.981 119.705 1.00 28.90 29 PHE B CA 1
ATOM 831 C C . PHE B 1 34 ? 165.229 -12.103 120.137 1.00 30.90 29 PHE B C 1
ATOM 832 O O . PHE B 1 34 ? 165.344 -13.083 119.383 1.00 31.44 29 PHE B O 1
ATOM 840 N N . GLY B 1 35 ? 165.849 -11.993 121.318 1.00 32.15 30 GLY B N 1
ATOM 841 C CA . GLY B 1 35 ? 166.798 -13.003 121.806 1.00 31.30 30 GLY B CA 1
ATOM 842 C C . GLY B 1 35 ? 167.942 -12.390 122.592 1.00 31.00 30 GLY B C 1
ATOM 843 O O . GLY B 1 35 ? 168.020 -11.142 122.716 1.00 30.70 30 GLY B O 1
ATOM 844 N N . ASP B 1 36 ? 168.753 -13.257 123.189 1.00 33.59 31 ASP B N 1
ATOM 845 C CA . ASP B 1 36 ? 169.849 -12.869 124.103 1.00 34.60 31 ASP B CA 1
ATOM 846 C C . ASP B 1 36 ? 170.877 -12.053 123.318 1.00 32.94 31 ASP B C 1
ATOM 847 O O . ASP B 1 36 ? 171.333 -12.514 122.262 1.00 35.06 31 ASP B O 1
ATOM 852 N N . ILE B 1 37 ? 171.190 -10.869 123.822 1.00 31.48 32 ILE B N 1
ATOM 853 C CA . ILE B 1 37 ? 172.238 -9.968 123.286 1.00 30.80 32 ILE B CA 1
ATOM 854 C C . ILE B 1 37 ? 173.564 -10.301 123.978 1.00 34.84 32 ILE B C 1
ATOM 855 O O . ILE B 1 37 ? 173.589 -10.457 125.220 1.00 27.50 32 ILE B O 1
ATOM 860 N N . ARG B 1 38 ? 174.632 -10.466 123.207 1.00 35.01 33 ARG B N 1
ATOM 861 C CA . ARG B 1 38 ? 176.001 -10.444 123.765 1.00 36.11 33 ARG B CA 1
ATOM 862 C C . ARG B 1 38 ? 176.396 -8.996 124.041 1.00 36.47 33 ARG B C 1
ATOM 863 O O . ARG B 1 38 ? 176.817 -8.722 125.162 1.00 44.50 33 ARG B O 1
ATOM 871 N N . ASN B 1 39 ? 176.248 -8.097 123.066 1.00 34.69 34 ASN B N 1
ATOM 872 C CA . ASN B 1 39 ? 176.730 -6.699 123.179 1.00 33.53 34 ASN B CA 1
ATOM 873 C C . ASN B 1 39 ? 175.988 -5.816 122.194 1.00 34.51 34 ASN B C 1
ATOM 874 O O . ASN B 1 39 ? 175.694 -6.270 121.068 1.00 31.80 34 ASN B O 1
ATOM 879 N N . ILE B 1 40 ? 175.725 -4.571 122.567 1.00 33.46 35 ILE B N 1
ATOM 880 C CA . ILE B 1 40 ? 175.377 -3.573 121.533 1.00 38.62 35 ILE B CA 1
ATOM 881 C C . ILE B 1 40 ? 176.322 -2.396 121.696 1.00 37.55 35 ILE B C 1
ATOM 882 O O . ILE B 1 40 ? 176.745 -2.107 122.838 1.00 37.66 35 ILE B O 1
ATOM 887 N N . GLU B 1 41 ? 176.694 -1.808 120.566 1.00 35.29 36 GLU B N 1
ATOM 888 C CA . GLU B 1 41 ? 177.710 -0.735 120.479 1.00 38.79 36 GLU B CA 1
ATOM 889 C C . GLU B 1 41 ? 177.031 0.448 119.810 1.00 38.49 36 GLU B C 1
ATOM 890 O O . GLU B 1 41 ? 176.518 0.252 118.700 1.00 44.08 36 GLU B O 1
ATOM 896 N N . VAL B 1 42 ? 176.946 1.591 120.485 1.00 37.02 37 VAL B N 1
ATOM 897 C CA . VAL B 1 42 ? 176.453 2.864 119.882 1.00 41.92 37 VAL B CA 1
ATOM 898 C C . VAL B 1 42 ? 177.555 3.912 119.969 1.00 42.98 37 VAL B C 1
ATOM 899 O O . VAL B 1 42 ? 177.683 4.598 120.982 1.00 38.86 37 VAL B O 1
ATOM 903 N N . PRO B 1 43 ? 178.395 4.065 118.921 1.00 50.19 38 PRO B N 1
ATOM 904 C CA . PRO B 1 43 ? 179.517 4.997 118.983 1.00 46.39 38 PRO B CA 1
ATOM 905 C C . PRO B 1 43 ? 178.977 6.412 119.178 1.00 44.71 38 PRO B C 1
ATOM 906 O O . PRO B 1 43 ? 178.079 6.773 118.448 1.00 35.68 38 PRO B O 1
ATOM 910 N N . LEU B 1 44 ? 179.510 7.136 120.173 1.00 41.61 39 LEU B N 1
ATOM 911 C CA . LEU B 1 44 ? 179.166 8.558 120.440 1.00 47.00 39 LEU B CA 1
ATOM 912 C C . LEU B 1 44 ? 180.225 9.437 119.772 1.00 48.02 39 LEU B C 1
ATOM 913 O O . LEU B 1 44 ? 181.423 9.086 119.846 1.00 48.30 39 LEU B O 1
ATOM 918 N N . ASN B 1 45 ? 179.801 10.518 119.118 1.00 53.48 40 ASN B N 1
ATOM 919 C CA . ASN B 1 45 ? 180.694 11.669 118.846 1.00 56.54 40 ASN B CA 1
ATOM 920 C C . ASN B 1 45 ? 180.901 12.365 120.190 1.00 60.36 40 ASN B C 1
ATOM 921 O O . ASN B 1 45 ? 180.011 13.128 120.596 1.00 63.74 40 ASN B O 1
ATOM 926 N N . MET B 1 46 ? 182.018 12.066 120.857 1.00 62.98 41 MET B N 1
ATOM 927 C CA . MET B 1 46 ? 182.309 12.482 122.258 1.00 69.26 41 MET B CA 1
ATOM 928 C C . MET B 1 46 ? 182.516 14.004 122.312 1.00 72.53 41 MET B C 1
ATOM 929 O O . MET B 1 46 ? 182.523 14.540 123.426 1.00 79.87 41 MET B O 1
ATOM 934 N N . THR B 1 47 ? 182.665 14.670 121.158 1.00 78.90 42 THR B N 1
ATOM 935 C CA . THR B 1 47 ? 182.691 16.155 121.032 1.00 80.67 42 THR B CA 1
ATOM 936 C C . THR B 1 47 ? 181.286 16.718 121.308 1.00 87.38 42 THR B C 1
ATOM 938 N N . THR B 1 48 ? 180.284 16.292 120.525 1.00 87.80 43 THR B N 1
ATOM 939 C CA . THR B 1 48 ? 178.859 16.711 120.660 1.00 79.97 43 THR B CA 1
ATOM 940 C C . THR B 1 48 ? 178.106 15.832 121.670 1.00 76.85 43 THR B C 1
ATOM 941 O O . THR B 1 48 ? 176.937 16.163 121.953 1.00 78.71 43 THR B O 1
ATOM 945 N N . LYS B 1 49 ? 178.728 14.757 122.175 1.00 70.62 44 LYS B N 1
ATOM 946 C CA . LYS B 1 49 ? 178.142 13.813 123.170 1.00 63.48 44 LYS B CA 1
ATOM 947 C C . LYS B 1 49 ? 177.016 12.951 122.556 1.00 62.76 44 LYS B C 1
ATOM 948 O O . LYS B 1 49 ? 176.407 12.160 123.308 1.00 52.63 44 LYS B O 1
ATOM 950 N N . LYS B 1 50 ? 176.739 13.057 121.251 1.00 55.94 45 LYS B N 1
ATOM 951 C CA . LYS B 1 50 ? 175.559 12.399 120.621 1.00 55.10 45 LYS B CA 1
ATOM 952 C C . LYS B 1 50 ? 176.011 11.208 119.761 1.00 51.46 45 LYS B C 1
ATOM 953 O O . LYS B 1 50 ? 177.194 11.196 119.316 1.00 47.07 45 LYS B O 1
ATOM 956 N N . ASN B 1 51 ? 175.107 10.245 119.535 1.00 45.70 46 ASN B N 1
ATOM 957 C CA . ASN B 1 51 ? 175.380 9.022 118.724 1.00 40.78 46 ASN B CA 1
ATOM 958 C C . ASN B 1 51 ? 175.637 9.493 117.298 1.00 35.93 46 ASN B C 1
ATOM 959 O O . ASN B 1 51 ? 175.324 10.656 117.040 1.00 37.54 46 ASN B O 1
ATOM 964 N N . ARG B 1 52 ? 176.148 8.627 116.417 1.00 39.81 47 ARG B N 1
ATOM 965 C CA . ARG B 1 52 ? 176.536 9.006 115.029 1.00 42.38 47 ARG B CA 1
ATOM 966 C C . ARG B 1 52 ? 175.519 8.445 114.027 1.00 40.74 47 ARG B C 1
ATOM 967 O O . ARG B 1 52 ? 175.795 8.465 112.810 1.00 38.78 47 ARG B O 1
ATOM 975 N N . GLY B 1 53 ? 174.355 8.009 114.505 1.00 40.07 48 GLY B N 1
ATOM 976 C CA . GLY B 1 53 ? 173.261 7.552 113.638 1.00 35.87 48 GLY B CA 1
ATOM 977 C C . GLY B 1 53 ? 173.352 6.072 113.308 1.00 36.43 48 GLY B C 1
ATOM 978 O O . GLY B 1 53 ? 172.560 5.630 112.453 1.00 38.98 48 GLY B O 1
ATOM 979 N N . PHE B 1 54 ? 174.214 5.309 113.984 1.00 34.98 49 PHE B N 1
ATOM 980 C CA . PHE B 1 54 ? 174.288 3.839 113.806 1.00 34.19 49 PHE B CA 1
ATOM 981 C C . PHE B 1 54 ? 174.650 3.086 115.083 1.00 35.20 49 PHE B C 1
ATOM 982 O O . PHE B 1 54 ? 175.120 3.660 116.084 1.00 34.39 49 PHE B O 1
ATOM 990 N N . ALA B 1 55 ? 174.456 1.771 115.012 1.00 32.04 50 ALA B N 1
ATOM 991 C CA . ALA B 1 55 ? 174.693 0.821 116.111 1.00 31.51 50 ALA B CA 1
ATOM 992 C C . ALA B 1 55 ? 175.043 -0.524 115.517 1.00 31.03 50 ALA B C 1
ATOM 993 O O . ALA B 1 55 ? 174.561 -0.834 114.390 1.00 30.21 50 ALA B O 1
ATOM 995 N N . PHE B 1 56 ? 175.825 -1.283 116.260 1.00 28.48 51 PHE B N 1
ATOM 996 C CA . PHE B 1 56 ? 176.012 -2.739 116.065 1.00 31.53 51 PHE B CA 1
ATOM 997 C C . PHE B 1 56 ? 175.279 -3.463 117.191 1.00 33.00 51 PHE B C 1
ATOM 998 O O . PHE B 1 56 ? 175.422 -3.100 118.409 1.00 30.92 51 PHE B O 1
ATOM 1006 N N . VAL B 1 57 ? 174.480 -4.462 116.805 1.00 29.65 52 VAL B N 1
ATOM 1007 C CA . VAL B 1 57 ? 173.753 -5.312 117.784 1.00 27.33 52 VAL B CA 1
ATOM 1008 C C . VAL B 1 57 ? 174.244 -6.732 117.589 1.00 28.04 52 VAL B C 1
ATOM 1009 O O . VAL B 1 57 ? 174.027 -7.312 116.491 1.00 27.71 52 VAL B O 1
ATOM 1013 N N . GLU B 1 58 ? 174.963 -7.254 118.585 1.00 27.33 53 GLU B N 1
ATOM 1014 C CA . GLU B 1 58 ? 175.481 -8.637 118.525 1.00 27.60 53 GLU B CA 1
ATOM 1015 C C . GLU B 1 58 ? 174.559 -9.503 119.378 1.00 31.42 53 GLU B C 1
ATOM 1016 O O . GLU B 1 58 ? 174.401 -9.209 120.587 1.00 31.33 53 GLU B O 1
ATOM 1022 N N . TYR B 1 59 ? 174.026 -10.549 118.749 1.00 32.36 54 TYR B N 1
ATOM 1023 C CA . TYR B 1 59 ? 173.271 -11.669 119.350 1.00 31.12 54 TYR B CA 1
ATOM 1024 C C . TYR B 1 59 ? 174.204 -12.841 119.638 1.00 34.96 54 TYR B C 1
ATOM 1025 O O . TYR B 1 59 ? 175.136 -13.112 118.845 1.00 33.20 54 TYR B O 1
ATOM 1034 N N . VAL B 1 60 ? 173.913 -13.561 120.721 1.00 37.19 55 VAL B N 1
ATOM 1035 C CA . VAL B 1 60 ? 174.501 -14.904 120.989 1.00 38.34 55 VAL B CA 1
ATOM 1036 C C . VAL B 1 60 ? 174.169 -15.832 119.806 1.00 41.81 55 VAL B C 1
ATOM 1037 O O . VAL B 1 60 ? 175.108 -16.458 119.267 1.00 42.19 55 VAL B O 1
ATOM 1041 N N . GLU B 1 61 ? 172.909 -15.899 119.370 1.00 38.43 56 GLU B N 1
ATOM 1042 C CA . GLU B 1 61 ? 172.479 -16.879 118.330 1.00 39.09 56 GLU B CA 1
ATOM 1043 C C . GLU B 1 61 ? 172.166 -16.152 117.015 1.00 38.73 56 GLU B C 1
ATOM 1044 O O . GLU B 1 61 ? 171.391 -15.176 117.039 1.00 33.84 56 GLU B O 1
ATOM 1050 N N . VAL B 1 62 ? 172.766 -16.614 115.915 1.00 38.17 57 VAL B N 1
ATOM 1051 C CA . VAL B 1 62 ? 172.538 -16.097 114.530 1.00 35.52 57 VAL B CA 1
ATOM 1052 C C . VAL B 1 62 ? 171.026 -16.136 114.244 1.00 34.50 57 VAL B C 1
ATOM 1053 O O . VAL B 1 62 ? 170.527 -15.181 113.675 1.00 34.86 57 VAL B O 1
ATOM 1057 N N . ASP B 1 63 ? 170.328 -17.205 114.636 1.00 33.54 58 ASP B N 1
ATOM 1058 C CA . ASP B 1 63 ? 168.861 -17.370 114.427 1.00 36.77 58 ASP B CA 1
ATOM 1059 C C . ASP B 1 63 ? 168.114 -16.153 114.994 1.00 34.17 58 ASP B C 1
ATOM 1060 O O . ASP B 1 63 ? 167.116 -15.703 114.365 1.00 28.30 58 ASP B O 1
ATOM 1065 N N . ASP B 1 64 ? 168.573 -15.610 116.126 1.00 32.63 59 ASP B N 1
ATOM 1066 C CA . ASP B 1 64 ? 167.928 -14.446 116.786 1.00 30.20 59 ASP B CA 1
ATOM 1067 C C . ASP B 1 64 ? 168.226 -13.144 116.027 1.00 29.24 59 ASP B C 1
ATOM 1068 O O . ASP B 1 64 ? 167.317 -12.279 115.982 1.00 25.00 59 ASP B O 1
ATOM 1073 N N . ALA B 1 65 ? 169.450 -12.970 115.509 1.00 24.51 60 ALA B N 1
ATOM 1074 C CA . ALA B 1 65 ? 169.811 -11.844 114.624 1.00 24.61 60 ALA B CA 1
ATOM 1075 C C . ALA B 1 65 ? 168.897 -11.850 113.396 1.00 25.64 60 ALA B C 1
ATOM 1076 O O . ALA B 1 65 ? 168.443 -10.753 112.999 1.00 24.58 60 ALA B O 1
ATOM 1078 N N . LYS B 1 66 ? 168.619 -13.029 112.833 1.00 25.26 61 LYS B N 1
ATOM 1079 C CA . LYS B 1 66 ? 167.757 -1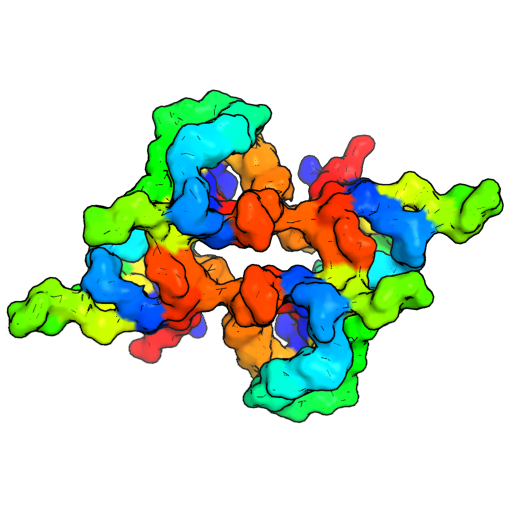3.165 111.619 1.00 29.52 61 LYS B CA 1
ATOM 1080 C C . LYS B 1 66 ? 166.333 -12.694 111.932 1.00 26.83 61 LYS B C 1
ATOM 1081 O O . LYS B 1 66 ? 165.773 -11.939 111.147 1.00 28.75 61 LYS B O 1
ATOM 1087 N N . HIS B 1 67 ? 165.770 -13.214 113.014 1.00 28.32 62 HIS B N 1
ATOM 1088 C CA . HIS B 1 67 ? 164.432 -12.881 113.561 1.00 28.52 62 HIS B CA 1
ATOM 1089 C C . HIS B 1 67 ? 164.356 -11.364 113.735 1.00 25.68 62 HIS B C 1
ATOM 1090 O O . HIS B 1 67 ? 163.398 -10.775 113.221 1.00 24.81 62 HIS B O 1
ATOM 1097 N N . ALA B 1 68 ? 165.379 -10.754 114.360 1.00 23.32 63 ALA B N 1
ATOM 1098 C CA . ALA B 1 68 ? 165.487 -9.291 114.602 1.00 25.77 63 ALA B CA 1
ATOM 1099 C C . ALA B 1 68 ? 165.509 -8.522 113.277 1.00 25.61 63 ALA B C 1
ATOM 1100 O O . ALA B 1 68 ? 164.752 -7.571 113.136 1.00 22.92 63 ALA B O 1
ATOM 1102 N N . LEU B 1 69 ? 166.373 -8.920 112.345 1.00 26.30 64 LEU B N 1
ATOM 1103 C CA . LEU B 1 69 ? 166.493 -8.243 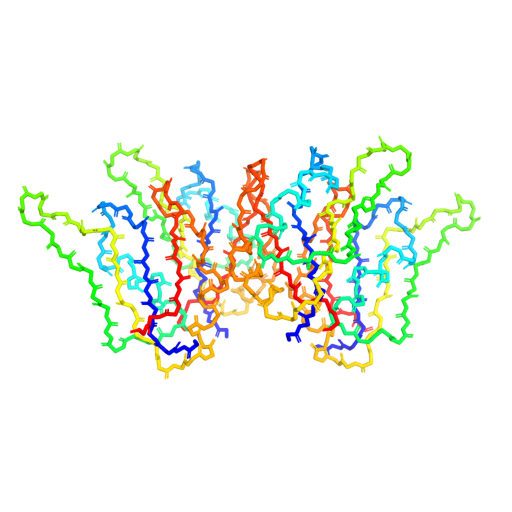111.022 1.00 25.12 64 LEU B CA 1
ATOM 1104 C C . LEU B 1 69 ? 165.123 -8.253 110.338 1.00 24.38 64 LEU B C 1
ATOM 1105 O O . LEU B 1 69 ? 164.666 -7.176 109.871 1.00 23.95 64 LEU B O 1
ATOM 1110 N N . TYR B 1 70 ? 164.494 -9.431 110.245 1.00 23.67 65 TYR B N 1
ATOM 1111 C CA . TYR B 1 70 ? 163.195 -9.605 109.549 1.00 25.33 65 TYR B CA 1
ATOM 1112 C C . TYR B 1 70 ? 162.201 -8.593 110.107 1.00 26.10 65 TYR B C 1
ATOM 1113 O O . TYR B 1 70 ? 161.500 -7.944 109.298 1.00 24.76 65 TYR B O 1
ATOM 1115 N N . ASN B 1 71 ? 162.149 -8.493 111.441 1.00 22.96 66 ASN B N 1
ATOM 1116 C CA . ASN B 1 71 ? 161.146 -7.711 112.195 1.00 25.55 66 ASN B CA 1
ATOM 1117 C C . ASN B 1 71 ? 161.480 -6.221 112.209 1.00 23.47 66 ASN B C 1
ATOM 1118 O O . ASN B 1 71 ? 160.553 -5.422 112.231 1.00 24.87 66 ASN B O 1
ATOM 1123 N N . MET B 1 72 ? 162.751 -5.857 112.263 1.00 23.06 67 MET B N 1
ATOM 1124 C CA . MET B 1 72 ? 163.165 -4.480 112.628 1.00 21.65 67 MET B CA 1
ATOM 1125 C C . MET B 1 72 ? 163.590 -3.647 111.407 1.00 20.69 67 MET B C 1
ATOM 1126 O O . MET B 1 72 ? 163.583 -2.441 111.530 1.00 19.85 67 MET B O 1
ATOM 1131 N N . ASN B 1 73 ? 163.933 -4.228 110.255 1.00 20.64 68 ASN B N 1
ATOM 1132 C CA . ASN B 1 73 ? 164.257 -3.371 109.091 1.00 21.53 68 ASN B CA 1
ATOM 1133 C C . ASN B 1 73 ? 163.063 -2.459 108.808 1.00 21.35 68 ASN B C 1
ATOM 1134 O O . ASN B 1 73 ? 161.907 -2.946 108.904 1.00 22.38 68 ASN B O 1
ATOM 1139 N N . ASN B 1 74 ? 163.321 -1.176 108.531 1.00 20.05 69 ASN B N 1
ATOM 1140 C CA . ASN B 1 74 ? 162.272 -0.160 108.268 1.00 20.76 69 ASN B CA 1
ATOM 1141 C C . ASN B 1 74 ? 161.439 0.140 109.518 1.00 23.16 69 ASN B C 1
ATOM 1142 O O . ASN B 1 74 ? 160.422 0.861 109.392 1.00 23.73 69 ASN B O 1
ATOM 1147 N N . PHE B 1 75 ? 161.820 -0.305 110.717 1.00 22.87 70 PHE B N 1
ATOM 1148 C CA . PHE B 1 75 ? 161.042 0.034 111.940 1.00 25.76 70 PHE B CA 1
ATOM 1149 C C . PHE B 1 75 ? 161.077 1.559 112.145 1.00 26.25 70 PHE B C 1
ATOM 1150 O O . PHE B 1 75 ? 162.136 2.206 111.951 1.00 26.55 70 PHE B O 1
ATOM 1158 N N . GLU B 1 76 ? 159.945 2.152 112.521 1.00 25.28 71 GLU B N 1
ATOM 1159 C CA . GLU B 1 76 ? 159.899 3.598 112.846 1.00 27.70 71 GLU B CA 1
ATOM 1160 C C . GLU B 1 76 ? 160.225 3.789 114.334 1.00 26.35 71 GLU B C 1
ATOM 1161 O O . GLU B 1 76 ? 159.411 3.463 115.151 1.00 24.96 71 GLU B O 1
ATOM 1167 N N . LEU B 1 77 ? 161.418 4.291 114.628 1.00 29.61 72 LEU B N 1
ATOM 1168 C CA . LEU B 1 77 ? 161.912 4.580 115.998 1.00 30.54 72 LEU B CA 1
ATOM 1169 C C . LEU B 1 77 ? 162.005 6.111 116.142 1.00 34.20 72 LEU B C 1
ATOM 1170 O O . LEU B 1 77 ? 162.730 6.754 115.335 1.00 35.21 72 LEU B O 1
ATOM 1175 N N . ASN B 1 78 ? 161.240 6.693 117.069 1.00 40.40 73 ASN B N 1
ATOM 1176 C CA . ASN B 1 78 ? 161.144 8.167 117.258 1.00 42.49 73 ASN B CA 1
ATOM 1177 C C . ASN B 1 78 ? 160.797 8.840 115.925 1.00 43.57 73 ASN B C 1
ATOM 1178 O O . ASN B 1 78 ? 161.422 9.858 115.596 1.00 45.68 73 ASN B O 1
ATOM 1183 N N . GLY B 1 79 ? 159.880 8.251 115.159 1.00 44.07 74 GLY B N 1
ATOM 1184 C CA . GLY B 1 79 ? 159.340 8.832 113.913 1.00 43.18 74 GLY B CA 1
ATOM 1185 C C . GLY B 1 79 ? 160.289 8.748 112.725 1.00 44.38 74 GLY B C 1
ATOM 1186 O O . GLY B 1 79 ? 159.912 9.284 111.667 1.00 40.99 74 GLY B O 1
ATOM 1187 N N . LYS B 1 80 ? 161.450 8.086 112.863 1.00 40.31 75 LYS B N 1
ATOM 1188 C CA . LYS B 1 80 ? 162.419 7.854 111.759 1.00 38.66 75 LYS B CA 1
ATOM 1189 C C . LYS B 1 80 ? 162.564 6.350 111.501 1.00 32.90 75 LYS B C 1
ATOM 1190 O O . LYS B 1 80 ? 162.844 5.583 112.469 1.00 27.73 75 LYS B O 1
ATOM 1192 N N . ARG B 1 81 ? 162.464 5.949 110.238 1.00 29.70 76 ARG B N 1
ATOM 1193 C CA . ARG B 1 81 ? 162.597 4.527 109.839 1.00 29.95 76 ARG B CA 1
ATOM 1194 C C . ARG B 1 81 ? 164.080 4.203 109.852 1.00 29.21 76 ARG B C 1
ATOM 1195 O O . ARG B 1 81 ? 164.897 4.967 109.270 1.00 34.53 76 ARG B O 1
ATOM 1203 N N . ILE B 1 82 ? 164.411 3.092 110.494 1.00 23.84 77 ILE B N 1
ATOM 1204 C CA . ILE B 1 82 ? 165.801 2.592 110.586 1.00 23.58 77 ILE B CA 1
ATOM 1205 C C . ILE B 1 82 ? 165.997 1.559 109.484 1.00 25.80 77 ILE B C 1
ATOM 1206 O O . ILE B 1 82 ? 165.015 1.072 108.967 1.00 24.53 77 ILE B O 1
ATOM 1211 N N . HIS B 1 83 ? 167.258 1.334 109.155 1.00 24.48 78 HIS B N 1
ATOM 1212 C CA . HIS B 1 83 ? 167.770 0.312 108.239 1.00 27.54 78 HIS B CA 1
ATOM 1213 C C . HIS B 1 83 ? 168.529 -0.709 109.082 1.00 26.79 78 HIS B C 1
ATOM 1214 O O . HIS B 1 83 ? 169.501 -0.338 109.800 1.00 25.38 78 HIS B O 1
ATOM 1221 N N . VAL B 1 84 ? 168.130 -1.966 108.984 1.00 26.34 79 VAL B N 1
ATOM 1222 C CA . VAL B 1 84 ? 168.793 -3.080 109.698 1.00 25.07 79 VAL B CA 1
ATOM 1223 C C . VAL B 1 84 ? 169.275 -4.080 108.660 1.00 27.74 79 VAL B C 1
ATOM 1224 O O . VAL B 1 84 ? 168.467 -4.519 107.804 1.00 27.05 79 VAL B O 1
ATOM 1228 N N . ASN B 1 85 ? 170.559 -4.407 108.708 1.00 27.98 80 ASN B N 1
ATOM 1229 C CA . ASN B 1 85 ? 171.121 -5.495 107.881 1.00 30.32 80 ASN B CA 1
ATOM 1230 C C . ASN B 1 85 ? 172.189 -6.211 108.684 1.00 30.97 80 ASN B C 1
ATOM 1231 O O . ASN B 1 85 ? 172.588 -5.685 109.751 1.00 26.54 80 ASN B O 1
ATOM 1236 N N . TYR B 1 86 ? 172.531 -7.414 108.221 1.00 32.38 81 TYR B N 1
ATOM 1237 C CA . TYR B 1 86 ? 173.678 -8.200 108.726 1.00 35.23 81 TYR B CA 1
ATOM 1238 C C . TYR B 1 86 ? 174.924 -7.348 108.499 1.00 36.11 81 TYR B C 1
ATOM 1239 O O . TYR B 1 86 ? 175.076 -6.781 107.398 1.00 32.04 81 TYR B O 1
ATOM 1248 N N . SER B 1 87 ? 175.768 -7.226 109.521 1.00 34.28 82 SER B N 1
ATOM 1249 C CA . SER B 1 87 ? 177.041 -6.468 109.438 1.00 38.78 82 SER B CA 1
ATOM 1250 C C . SER B 1 87 ? 178.078 -7.366 108.755 1.00 39.50 82 SER B C 1
ATOM 1251 O O . SER B 1 87 ? 177.911 -8.608 108.824 1.00 42.03 82 SER B O 1
ATOM 1254 N N . LYS B 1 88 ? 179.065 -6.770 108.076 1.00 37.98 83 LYS B N 1
ATOM 1255 C CA . LYS B 1 88 ? 180.182 -7.501 107.417 1.00 42.50 83 LYS B CA 1
ATOM 1256 C C . LYS B 1 88 ? 181.074 -8.061 108.519 1.00 41.43 83 LYS B C 1
ATOM 1257 O O . LYS B 1 88 ? 181.611 -7.308 109.350 1.00 44.32 83 LYS B O 1
ATOM 1259 N N . ALA C 1 9 ? 156.836 -18.187 122.343 1.00 50.24 4 ALA C N 1
ATOM 1260 C CA . ALA C 1 9 ? 155.626 -17.746 123.134 1.00 47.50 4 ALA C CA 1
ATOM 1261 C C . ALA C 1 9 ? 156.044 -17.350 124.555 1.00 47.79 4 ALA C C 1
ATOM 1262 O O . ALA C 1 9 ? 156.620 -18.202 125.245 1.00 44.98 4 ALA C O 1
ATOM 1264 N N . THR C 1 10 ? 155.771 -16.101 124.956 1.00 43.67 5 THR C N 1
ATOM 1265 C CA . THR C 1 10 ? 156.092 -15.536 126.295 1.00 38.23 5 THR C CA 1
ATOM 1266 C C . THR C 1 10 ? 154.875 -14.764 126.812 1.00 34.52 5 THR C C 1
AT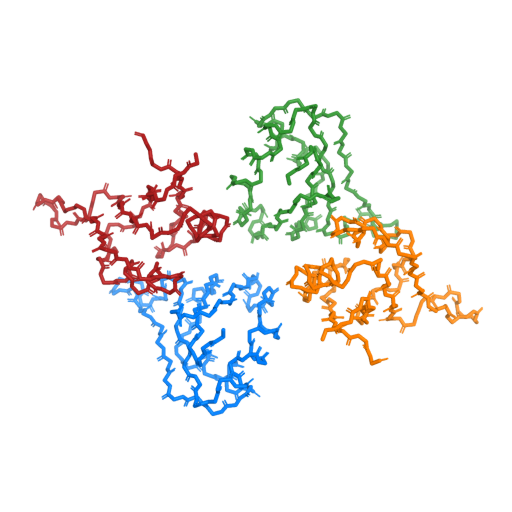OM 1267 O O . THR C 1 10 ? 153.869 -14.658 126.081 1.00 35.87 5 THR C O 1
ATOM 1271 N N . ASP C 1 11 ? 154.990 -14.219 128.019 1.00 32.62 6 ASP C N 1
ATOM 1272 C CA . ASP C 1 11 ? 153.954 -13.381 128.667 1.00 32.89 6 ASP C CA 1
ATOM 1273 C C . ASP C 1 11 ? 154.280 -11.901 128.454 1.00 30.45 6 ASP C C 1
ATOM 1274 O O . ASP C 1 11 ? 153.577 -11.084 129.021 1.00 30.62 6 ASP C O 1
ATOM 1279 N N . ILE C 1 12 ? 155.306 -11.571 127.666 1.00 26.65 7 ILE C N 1
ATOM 1280 C CA . ILE C 1 12 ? 155.634 -10.156 127.329 1.00 26.56 7 ILE C CA 1
ATOM 1281 C C . ILE C 1 12 ? 155.452 -9.950 125.825 1.00 22.73 7 ILE C C 1
ATOM 1282 O O . ILE C 1 12 ? 156.043 -10.703 125.057 1.00 25.46 7 ILE C O 1
ATOM 1287 N N . LEU C 1 13 ? 154.725 -8.914 125.450 1.00 22.97 8 LEU C N 1
ATOM 1288 C CA . LEU C 1 13 ? 154.531 -8.537 124.023 1.00 23.57 8 LEU C CA 1
ATOM 1289 C C . LEU C 1 13 ? 155.327 -7.276 123.730 1.00 22.02 8 LEU C C 1
ATOM 1290 O O . LEU C 1 13 ? 155.292 -6.337 124.548 1.00 25.19 8 LEU C O 1
ATOM 1295 N N . PHE C 1 14 ? 156.088 -7.283 122.632 1.00 23.13 9 PHE C N 1
ATOM 1296 C CA . PHE C 1 14 ? 156.720 -6.071 122.057 1.00 21.43 9 PHE C CA 1
ATOM 1297 C C . PHE C 1 14 ? 155.726 -5.543 121.034 1.00 24.94 9 PHE C C 1
ATOM 1298 O O . PHE C 1 14 ? 155.246 -6.366 120.262 1.00 24.18 9 PHE C O 1
ATOM 1306 N N . VAL C 1 15 ? 155.392 -4.254 121.104 1.00 23.26 10 VAL C N 1
ATOM 1307 C CA . VAL C 1 15 ? 154.340 -3.625 120.270 1.00 22.33 10 VAL C CA 1
ATOM 1308 C C . VAL C 1 15 ? 154.991 -2.461 119.561 1.00 23.85 10 VAL C C 1
ATOM 1309 O O . VAL C 1 15 ? 155.439 -1.507 120.242 1.00 23.45 10 VAL C O 1
ATOM 1313 N N . GLY C 1 16 ? 155.029 -2.507 118.232 1.00 22.04 11 GLY C N 1
ATOM 1314 C CA . GLY C 1 16 ? 155.590 -1.411 117.434 1.00 23.33 11 GLY C CA 1
ATOM 1315 C C . GLY C 1 16 ? 154.550 -0.828 116.518 1.00 25.21 11 GLY C C 1
ATOM 1316 O O . GLY C 1 16 ? 153.378 -1.281 116.560 1.00 26.66 11 GLY C O 1
ATOM 1317 N N . GLY C 1 17 ? 154.935 0.201 115.782 1.00 28.91 12 GLY C N 1
ATOM 1318 C CA . GLY C 1 17 ? 154.030 0.890 114.848 1.00 31.44 12 GLY C CA 1
ATOM 1319 C C . GLY C 1 17 ? 153.006 1.744 115.567 1.00 32.81 12 GLY C C 1
ATOM 1320 O O . GLY C 1 17 ? 152.000 2.096 114.931 1.00 34.55 12 GLY C O 1
ATOM 1321 N N . ILE C 1 18 ? 153.252 2.092 116.833 1.00 32.89 13 ILE C N 1
ATOM 1322 C CA . ILE C 1 18 ? 152.305 2.889 117.659 1.00 37.85 13 ILE C CA 1
ATOM 1323 C C . ILE C 1 18 ? 152.344 4.367 117.235 1.00 39.12 13 ILE C C 1
ATOM 1324 O O . ILE C 1 18 ? 153.441 4.956 117.098 1.00 36.41 13 ILE C O 1
ATOM 1329 N N . ASP C 1 19 ? 151.157 4.936 117.022 1.00 45.22 14 ASP C N 1
ATOM 1330 C CA . ASP C 1 19 ? 150.939 6.364 116.668 1.00 48.64 14 ASP C CA 1
ATOM 1331 C C . ASP C 1 19 ? 151.515 7.240 117.786 1.00 42.03 14 ASP C C 1
ATOM 1332 O O . ASP C 1 19 ? 151.486 6.811 118.940 1.00 41.01 14 ASP C O 1
ATOM 1337 N N . GLU C 1 20 ? 152.084 8.390 117.429 1.00 45.29 15 GLU C N 1
ATOM 1338 C CA . GLU C 1 20 ? 152.536 9.442 118.386 1.00 54.03 15 GLU C CA 1
ATOM 1339 C C . GLU C 1 20 ? 151.381 9.838 119.329 1.00 55.11 15 GLU C C 1
ATOM 1340 O O . GLU C 1 20 ? 151.659 10.197 120.481 1.00 53.81 15 GLU C O 1
ATOM 1346 N N . THR C 1 21 ? 150.130 9.756 118.868 1.00 63.33 16 THR C N 1
ATOM 1347 C CA . THR C 1 21 ? 148.907 10.071 119.660 1.00 70.88 16 THR C CA 1
ATOM 1348 C C . THR C 1 21 ? 148.782 9.149 120.884 1.00 73.54 16 THR C C 1
ATOM 1349 O O . THR C 1 21 ? 148.243 9.618 121.897 1.00 86.73 16 THR C O 1
ATOM 1351 N N . ILE C 1 22 ? 149.255 7.899 120.805 1.00 69.72 17 ILE C N 1
ATOM 1352 C CA . ILE C 1 22 ? 148.956 6.822 121.802 1.00 63.25 17 ILE C CA 1
ATOM 1353 C C . ILE C 1 22 ? 149.716 7.100 123.109 1.00 61.11 17 ILE C C 1
ATOM 1354 O O . ILE C 1 22 ? 150.942 7.312 123.041 1.00 54.22 17 ILE C O 1
ATOM 1359 N N . ASP C 1 23 ? 148.998 7.074 124.243 1.00 59.76 18 ASP C N 1
ATOM 1360 C CA . ASP C 1 23 ? 149.534 7.069 125.637 1.00 59.75 18 ASP C CA 1
ATOM 1361 C C . ASP C 1 23 ? 149.392 5.665 126.244 1.00 55.45 18 ASP C C 1
ATOM 1362 O O . ASP C 1 23 ? 148.724 4.814 125.607 1.00 52.78 18 ASP C O 1
ATOM 1364 N N . GLU C 1 24 ? 149.959 5.464 127.446 1.00 54.38 19 GLU C N 1
ATOM 1365 C CA . GLU C 1 24 ? 149.941 4.192 128.236 1.00 53.49 19 GLU C CA 1
ATOM 1366 C C . GLU C 1 24 ? 148.504 3.806 128.627 1.00 55.67 19 GLU C C 1
ATOM 1367 O O . GLU C 1 24 ? 148.246 2.586 128.762 1.00 53.94 19 GLU C O 1
ATOM 1373 N N . LYS C 1 25 ? 147.625 4.792 128.863 1.00 52.35 20 LYS C N 1
ATOM 1374 C CA . LYS C 1 25 ? 146.220 4.567 129.317 1.00 48.84 20 LYS C CA 1
ATOM 1375 C C . LYS C 1 25 ? 145.436 3.864 128.203 1.00 44.04 20 LYS C C 1
ATOM 1376 O O . LYS C 1 25 ? 144.836 2.791 128.465 1.00 43.98 20 LYS C O 1
ATOM 1378 N N . SER C 1 26 ? 145.451 4.455 127.004 1.00 44.51 21 SER C N 1
ATOM 1379 C CA . SER C 1 26 ? 144.768 3.949 125.788 1.00 43.49 21 SER C CA 1
ATOM 1380 C C . SER C 1 26 ? 145.281 2.541 125.458 1.00 42.25 21 SER C C 1
ATOM 1381 O O . SER C 1 26 ? 144.482 1.673 125.037 1.00 35.78 21 SER C O 1
ATOM 1383 N N . LEU C 1 27 ? 146.584 2.307 125.613 1.00 39.34 22 LEU C N 1
ATOM 1384 C CA . LEU C 1 27 ? 147.158 0.991 125.252 1.00 35.54 22 LEU C CA 1
ATOM 1385 C C . LEU C 1 27 ? 146.704 -0.028 126.289 1.00 35.61 22 LEU C C 1
ATOM 1386 O O . LEU C 1 27 ? 146.284 -1.139 125.903 1.00 34.68 22 LEU C O 1
ATOM 1391 N N . TYR C 1 28 ? 146.753 0.348 127.569 1.00 35.11 23 TYR C N 1
ATOM 1392 C CA . TYR C 1 28 ? 146.232 -0.484 128.677 1.00 37.56 23 TYR C CA 1
ATOM 1393 C C . TYR C 1 28 ? 144.757 -0.842 128.416 1.00 37.53 23 TYR C C 1
ATOM 1394 O O . TYR C 1 28 ? 144.399 -2.041 128.473 1.00 35.66 23 TYR C O 1
ATOM 1403 N N . ASP C 1 29 ? 143.925 0.153 128.101 1.00 38.51 24 ASP C N 1
ATOM 1404 C CA . ASP C 1 29 ? 142.464 -0.043 127.897 1.00 42.92 24 ASP C CA 1
ATOM 1405 C C . ASP C 1 29 ? 142.238 -1.045 126.759 1.00 43.43 24 ASP C C 1
ATOM 1406 O O . ASP C 1 29 ? 141.393 -1.927 126.928 1.00 49.48 24 ASP C O 1
ATOM 1411 N N . ILE C 1 30 ? 143.014 -0.980 125.676 1.00 42.49 25 ILE C N 1
ATOM 1412 C CA . ILE C 1 30 ? 142.904 -1.960 124.546 1.00 38.08 25 ILE C CA 1
ATOM 1413 C C . ILE C 1 30 ? 143.433 -3.332 124.987 1.00 35.47 25 ILE C C 1
ATOM 1414 O O . ILE C 1 30 ? 142.703 -4.336 124.846 1.00 33.04 25 ILE C O 1
ATOM 1419 N N . PHE C 1 31 ? 144.669 -3.401 125.492 1.00 29.87 26 PHE C N 1
ATOM 1420 C CA . PHE C 1 31 ? 145.323 -4.704 125.748 1.00 30.15 26 PHE C CA 1
ATOM 1421 C C . PHE C 1 31 ? 144.730 -5.396 126.986 1.00 33.70 26 PHE C C 1
ATOM 1422 O O . PHE C 1 31 ? 144.791 -6.668 127.021 1.00 31.10 26 PHE C O 1
ATOM 1430 N N . SER C 1 32 ? 144.140 -4.656 127.941 1.00 33.24 27 SER C N 1
ATOM 1431 C CA . SER C 1 32 ? 143.572 -5.265 129.180 1.00 37.76 27 SER C CA 1
ATOM 1432 C C . SER C 1 32 ? 142.383 -6.155 128.795 1.00 37.92 27 SER C C 1
ATOM 1433 O O . SER C 1 32 ? 142.094 -7.103 129.530 1.00 33.95 27 SER C O 1
ATOM 1436 N N . SER C 1 33 ? 141.787 -5.929 127.624 1.00 35.93 28 SER C N 1
ATOM 1437 C CA . SER C 1 33 ? 140.642 -6.722 127.129 1.00 37.81 28 SER C CA 1
ATOM 1438 C C . SER C 1 33 ? 141.022 -8.210 127.038 1.00 38.14 28 SER C C 1
ATOM 1439 O O . SER C 1 33 ? 140.096 -9.037 127.085 1.00 35.78 28 SER C O 1
ATOM 1442 N N . PHE C 1 34 ? 142.314 -8.567 126.949 1.00 32.49 29 PHE C N 1
ATOM 1443 C CA . PHE C 1 34 ? 142.764 -9.971 126.742 1.00 29.60 29 PHE C CA 1
ATOM 1444 C C . PHE C 1 34 ? 143.122 -10.657 128.070 1.00 29.79 29 PHE C C 1
ATOM 1445 O O . PHE C 1 34 ? 143.288 -11.895 128.073 1.00 28.44 29 PHE C O 1
ATOM 1453 N N . GLY C 1 35 ? 143.258 -9.900 129.159 1.00 32.01 30 GLY C N 1
ATOM 1454 C CA . GLY C 1 35 ? 143.602 -10.483 130.469 1.00 31.35 30 GLY C CA 1
ATOM 1455 C C . GLY C 1 35 ? 144.419 -9.557 131.343 1.00 31.73 30 GLY C C 1
ATOM 1456 O O . GLY C 1 35 ? 144.663 -8.413 130.945 1.00 33.07 30 GLY C O 1
ATOM 1457 N N . ASP C 1 36 ? 144.802 -10.055 132.521 1.00 34.45 31 ASP C N 1
ATOM 1458 C CA . ASP C 1 36 ? 145.500 -9.304 133.592 1.00 35.25 31 ASP C CA 1
ATOM 1459 C C . ASP C 1 36 ? 146.856 -8.836 133.060 1.00 30.32 31 ASP C C 1
ATOM 1460 O O . ASP C 1 36 ? 147.622 -9.704 132.624 1.00 28.25 31 ASP C O 1
ATOM 1465 N N . ILE C 1 37 ? 147.084 -7.519 133.057 1.00 29.42 32 ILE C N 1
ATOM 1466 C CA . ILE C 1 37 ? 148.385 -6.874 132.732 1.00 35.01 32 ILE C CA 1
ATOM 1467 C C . ILE C 1 37 ? 149.090 -6.561 134.065 1.00 36.62 32 ILE C C 1
ATOM 1468 O O . ILE C 1 37 ? 148.493 -5.840 134.879 1.00 40.40 32 ILE C O 1
ATOM 1473 N N . ARG C 1 38 ? 150.307 -7.074 134.266 1.00 38.84 33 ARG C N 1
ATOM 1474 C CA . ARG C 1 38 ? 151.127 -6.801 135.483 1.00 33.85 33 ARG C CA 1
ATOM 1475 C C . ARG C 1 38 ? 152.025 -5.592 135.231 1.00 32.62 33 ARG C C 1
ATOM 1476 O O . ARG C 1 38 ? 152.454 -4.976 136.227 1.00 33.77 33 ARG C O 1
ATOM 1484 N N . ASN C 1 39 ? 152.304 -5.227 133.964 1.00 27.62 34 ASN C N 1
ATOM 1485 C CA . ASN C 1 39 ? 153.189 -4.062 133.665 1.00 29.07 34 ASN C CA 1
ATOM 1486 C C . ASN C 1 39 ? 152.976 -3.590 132.223 1.00 28.63 34 ASN C C 1
ATOM 1487 O O . ASN C 1 39 ? 152.728 -4.427 131.342 1.00 29.39 34 ASN C O 1
ATOM 1492 N N . ILE C 1 40 ? 153.063 -2.286 131.998 1.00 31.09 35 ILE C N 1
ATOM 1493 C CA . ILE C 1 40 ? 153.051 -1.720 130.623 1.00 31.19 35 ILE C CA 1
ATOM 1494 C C . ILE C 1 40 ? 153.998 -0.525 130.593 1.00 33.89 35 ILE C C 1
ATOM 1495 O O . ILE C 1 40 ? 153.977 0.287 131.557 1.00 34.06 35 ILE C O 1
ATOM 1500 N N . GLU C 1 41 ? 154.843 -0.465 129.564 1.00 30.29 36 GLU C N 1
ATOM 1501 C CA . GLU C 1 41 ? 155.816 0.636 129.350 1.00 33.76 36 GLU C CA 1
ATOM 1502 C C . GLU C 1 41 ? 155.605 1.191 127.947 1.00 36.23 36 GLU C C 1
ATOM 1503 O O . GLU C 1 41 ? 155.609 0.378 126.990 1.00 30.61 36 GLU C O 1
ATOM 1509 N N . VAL C 1 42 ? 155.412 2.508 127.865 1.00 32.79 37 VAL C N 1
ATOM 1510 C CA . VAL C 1 42 ? 155.467 3.319 126.622 1.00 36.35 37 VAL C CA 1
ATOM 1511 C C . VAL C 1 42 ? 156.520 4.392 126.847 1.00 39.34 37 VAL C C 1
ATOM 1512 O O . VAL C 1 42 ? 156.167 5.489 127.255 1.00 41.35 37 VAL C O 1
ATOM 1516 N N . PRO C 1 43 ? 157.819 4.107 126.600 1.00 40.98 38 PRO C N 1
ATOM 1517 C CA . PRO C 1 43 ? 158.878 5.101 126.749 1.00 45.08 38 PRO C CA 1
ATOM 1518 C C . PRO C 1 43 ? 158.562 6.377 125.958 1.00 49.06 38 PRO C C 1
ATOM 1519 O O . PRO C 1 43 ? 158.088 6.276 124.828 1.00 38.61 38 PRO C O 1
ATOM 1523 N N . LEU C 1 44 ? 158.791 7.536 126.582 1.00 53.68 39 LEU C N 1
ATOM 1524 C CA . LEU C 1 44 ? 158.632 8.867 125.940 1.00 58.88 39 LEU C CA 1
ATOM 1525 C C . LEU C 1 44 ? 159.998 9.398 125.509 1.00 61.15 39 LEU C C 1
ATOM 1526 O O . LEU C 1 44 ? 161.006 9.065 126.167 1.00 59.48 39 LEU C O 1
ATOM 1531 N N . ASN C 1 45 ? 160.011 10.163 124.417 1.00 68.81 40 ASN C N 1
ATOM 1532 C CA . ASN C 1 45 ? 161.102 11.104 124.054 1.00 73.39 40 ASN C CA 1
ATOM 1533 C C . ASN C 1 45 ? 161.039 12.247 125.074 1.00 77.44 40 ASN C C 1
ATOM 1534 O O . ASN C 1 45 ? 159.989 12.926 125.117 1.00 78.15 40 ASN C O 1
ATOM 1539 N N . MET C 1 46 ? 162.081 12.406 125.899 1.00 81.14 41 MET C N 1
ATOM 1540 C CA . MET C 1 46 ? 162.127 13.389 127.020 1.00 82.39 41 MET C CA 1
ATOM 1541 C C . MET C 1 46 ? 162.030 14.816 126.461 1.00 82.34 41 MET C C 1
ATOM 1542 O O . MET C 1 46 ? 161.336 15.648 127.081 1.00 73.24 41 MET C O 1
ATOM 1544 N N . THR C 1 47 ? 162.682 15.071 125.321 1.00 84.60 42 THR C N 1
ATOM 1545 C CA . THR C 1 47 ? 162.673 16.375 124.606 1.00 84.81 42 THR C CA 1
ATOM 1546 C C . THR C 1 47 ? 161.246 16.696 124.141 1.00 84.63 42 THR C C 1
ATOM 1548 N N . THR C 1 48 ? 160.630 15.751 123.422 1.00 80.75 43 THR C N 1
ATOM 1549 C CA . THR C 1 48 ? 159.333 15.933 122.717 1.00 75.49 43 THR C CA 1
ATOM 1550 C C . THR C 1 48 ? 158.154 15.644 123.658 1.00 74.54 43 THR C C 1
ATOM 1551 O O . THR C 1 48 ? 157.132 16.330 123.522 1.00 77.04 43 THR C O 1
ATOM 1553 N N . LYS C 1 49 ? 158.266 14.662 124.560 1.00 73.79 44 LYS C N 1
ATOM 1554 C CA . LYS C 1 49 ? 157.130 14.156 125.385 1.00 69.51 44 LYS C CA 1
ATOM 1555 C C . LYS C 1 49 ? 156.136 13.391 124.493 1.00 65.68 44 LYS C C 1
ATOM 1556 O O . LYS C 1 49 ? 154.960 13.271 124.889 1.00 63.86 44 LYS C O 1
ATOM 1558 N N . LYS C 1 50 ? 156.594 12.902 123.330 1.00 57.98 45 LYS C N 1
ATOM 1559 C CA . LYS C 1 50 ? 155.852 11.983 122.423 1.00 52.76 45 LYS C CA 1
ATOM 1560 C C . LYS C 1 50 ? 156.458 10.585 122.595 1.00 49.54 45 LYS C C 1
ATOM 1561 O O . LYS C 1 50 ? 157.665 10.503 122.928 1.00 52.26 45 LYS C O 1
ATOM 1565 N N . ASN C 1 51 ? 155.682 9.518 122.386 1.00 44.37 46 ASN C N 1
ATOM 1566 C CA . ASN C 1 51 ? 156.216 8.131 122.538 1.00 43.56 46 ASN C CA 1
ATOM 1567 C C . ASN C 1 51 ? 157.292 7.891 121.457 1.00 37.81 46 ASN C C 1
ATOM 1568 O O . ASN C 1 51 ? 157.396 8.690 120.520 1.00 41.23 46 ASN C O 1
ATOM 1573 N N . ARG C 1 52 ? 158.097 6.847 121.609 1.00 34.56 47 ARG C N 1
ATOM 1574 C CA . ARG C 1 52 ? 159.201 6.509 120.675 1.00 38.15 47 ARG C CA 1
ATOM 1575 C C . ARG C 1 52 ? 158.725 5.561 119.556 1.00 33.98 47 ARG C C 1
ATOM 1576 O O . ARG C 1 52 ? 159.577 5.164 118.743 1.00 33.28 47 ARG C O 1
ATOM 1584 N N . GLY C 1 53 ? 157.430 5.226 119.500 1.00 31.05 48 GLY C N 1
ATOM 1585 C CA . GLY C 1 53 ? 156.849 4.300 118.498 1.00 29.84 48 GLY C CA 1
ATOM 1586 C C . GLY C 1 53 ? 156.632 2.874 119.016 1.00 27.25 48 GLY C C 1
ATOM 1587 O O . GLY C 1 53 ? 156.171 2.041 118.233 1.00 27.71 48 GLY C O 1
ATOM 1588 N N . PHE C 1 54 ? 156.960 2.555 120.278 1.00 26.32 49 PHE C N 1
ATOM 1589 C CA . PHE C 1 54 ? 156.961 1.156 120.770 1.00 25.66 49 PHE C CA 1
ATOM 1590 C C . PHE C 1 54 ? 156.587 1.074 122.269 1.00 26.03 49 PHE C C 1
ATOM 1591 O O . PHE C 1 54 ? 156.611 2.065 123.016 1.00 28.08 49 PHE C O 1
ATOM 1599 N N . ALA C 1 55 ? 156.181 -0.107 122.678 1.00 23.57 50 ALA C N 1
ATOM 1600 C CA . ALA C 1 55 ? 155.688 -0.382 124.039 1.00 26.25 50 ALA C CA 1
ATOM 1601 C C . ALA C 1 55 ? 155.915 -1.854 124.384 1.00 25.58 50 ALA C C 1
ATOM 1602 O O . ALA C 1 55 ? 156.088 -2.696 123.467 1.00 26.96 50 ALA C O 1
ATOM 1604 N N . PHE C 1 56 ? 155.898 -2.143 125.678 1.00 25.67 51 PHE C N 1
ATOM 1605 C CA . PHE C 1 56 ? 155.941 -3.503 126.257 1.00 26.05 51 PHE C CA 1
ATOM 1606 C C . PHE C 1 56 ? 154.676 -3.700 127.092 1.00 26.75 51 PHE C C 1
ATOM 1607 O O . PHE C 1 56 ? 154.319 -2.794 127.907 1.00 23.18 51 PHE C O 1
ATOM 1615 N N . VAL C 1 57 ? 153.999 -4.827 126.870 1.00 24.38 52 VAL C N 1
ATOM 1616 C CA . VAL C 1 57 ? 152.748 -5.212 127.574 1.00 25.78 52 VAL C CA 1
ATOM 1617 C C . VAL C 1 57 ? 152.984 -6.561 128.239 1.00 25.41 52 VAL C C 1
ATOM 1618 O O . VAL C 1 57 ? 153.158 -7.563 127.540 1.00 24.46 52 VAL C O 1
ATOM 1622 N N . GLU C 1 58 ? 152.998 -6.589 129.569 1.00 24.76 53 GLU C N 1
ATOM 1623 C CA . GLU C 1 58 ? 153.313 -7.832 130.301 1.00 26.69 53 GLU C CA 1
ATOM 1624 C C . GLU C 1 58 ? 152.021 -8.394 130.887 1.00 27.98 53 GLU C C 1
ATOM 1625 O O . GLU C 1 58 ? 151.382 -7.679 131.675 1.00 32.60 53 GLU C O 1
ATOM 1631 N N . TYR C 1 59 ? 151.681 -9.636 130.546 1.00 27.97 54 TYR C N 1
ATOM 1632 C CA . TYR C 1 59 ? 150.487 -10.339 131.087 1.00 29.44 54 TYR C CA 1
ATOM 1633 C C . TYR C 1 59 ? 150.899 -11.218 132.262 1.00 31.39 54 TYR C C 1
ATOM 1634 O O . TYR C 1 59 ? 152.032 -11.719 132.293 1.00 32.79 54 TYR C O 1
ATOM 1643 N N . VAL C 1 60 ? 149.967 -11.438 133.183 1.00 33.98 55 VAL C N 1
ATOM 1644 C CA . VAL C 1 60 ? 150.168 -12.422 134.281 1.00 34.42 55 VAL C CA 1
ATOM 1645 C C . VAL C 1 60 ? 150.229 -13.815 133.644 1.00 34.76 55 VAL C C 1
ATOM 1646 O O . VAL C 1 60 ? 151.109 -14.586 134.031 1.00 32.28 55 VAL C O 1
ATOM 1650 N N . GLU C 1 61 ? 149.416 -14.074 132.610 1.00 36.99 56 GLU C N 1
ATOM 1651 C CA . GLU C 1 61 ? 149.254 -15.421 131.989 1.00 39.29 56 GLU C CA 1
ATOM 1652 C C . GLU C 1 61 ? 149.761 -15.417 130.543 1.00 38.22 56 GLU C C 1
ATOM 1653 O O . GLU C 1 61 ? 149.309 -14.548 129.756 1.00 37.67 56 GLU C O 1
ATOM 1659 N N . VAL C 1 62 ? 150.632 -16.370 130.196 1.00 35.12 57 VAL C N 1
ATOM 1660 C CA . VAL C 1 62 ? 151.184 -16.543 128.820 1.00 39.82 57 VAL C CA 1
ATOM 1661 C C . VAL C 1 62 ? 150.003 -16.686 127.851 1.00 39.43 57 VAL C C 1
ATOM 1662 O O . VAL C 1 62 ? 150.041 -16.121 126.746 1.00 39.99 57 VAL C O 1
ATOM 1666 N N . ASP C 1 63 ? 148.954 -17.375 128.275 1.00 42.14 58 ASP C N 1
ATOM 1667 C CA . ASP C 1 63 ? 147.743 -17.623 127.450 1.00 43.49 58 ASP C CA 1
ATOM 1668 C C . ASP C 1 63 ? 147.123 -16.296 127.017 1.00 39.87 58 ASP C C 1
ATOM 1669 O O . ASP C 1 63 ? 146.628 -16.248 125.873 1.00 38.43 58 ASP C O 1
ATOM 1674 N N . ASP C 1 64 ? 147.109 -15.283 127.888 1.00 34.97 59 ASP C N 1
ATOM 1675 C CA . ASP C 1 64 ? 146.465 -13.984 127.590 1.00 31.85 59 ASP C CA 1
ATOM 1676 C C . ASP C 1 64 ? 147.343 -13.223 126.597 1.00 29.37 59 ASP C C 1
ATOM 1677 O O . ASP C 1 64 ? 146.772 -12.598 125.683 1.00 31.07 59 ASP C O 1
ATOM 1682 N N . ALA C 1 65 ? 148.664 -13.266 126.768 1.00 30.17 60 ALA C N 1
ATOM 1683 C CA . ALA C 1 65 ? 149.654 -12.704 125.816 1.00 28.04 60 ALA C CA 1
ATOM 1684 C C . ALA C 1 65 ? 149.466 -13.315 124.412 1.00 28.37 60 ALA C C 1
ATOM 1685 O O . ALA C 1 65 ? 149.436 -12.542 123.433 1.00 25.66 60 ALA C O 1
ATOM 1687 N N . LYS C 1 66 ? 149.378 -14.640 124.303 1.00 27.33 61 LYS C N 1
ATOM 1688 C CA . LYS C 1 66 ? 149.171 -15.336 123.007 1.00 31.95 61 LYS C CA 1
ATOM 1689 C C . LYS C 1 66 ? 147.877 -14.828 122.347 1.00 34.02 61 LYS C C 1
ATOM 1690 O O . LYS C 1 66 ? 147.854 -14.581 121.109 1.00 37.61 61 LYS C O 1
ATOM 1693 N N . HIS C 1 67 ? 146.799 -14.742 123.117 1.00 35.08 62 HIS C N 1
ATOM 1694 C CA . HIS C 1 67 ? 145.480 -14.294 122.609 1.00 38.05 62 HIS C CA 1
ATOM 1695 C C . HIS C 1 67 ? 145.592 -12.841 122.106 1.00 34.92 62 HIS C C 1
ATOM 1696 O O . HIS C 1 67 ? 145.067 -12.536 121.001 1.00 31.45 62 HIS C O 1
ATOM 1703 N N . ALA C 1 68 ? 146.241 -11.951 122.868 1.00 29.88 63 ALA C N 1
ATOM 1704 C CA . ALA C 1 68 ? 146.451 -10.538 122.462 1.00 29.66 63 ALA C CA 1
ATOM 1705 C C . ALA C 1 68 ? 147.275 -10.486 121.163 1.00 28.36 63 ALA C C 1
ATOM 1706 O O . ALA C 1 68 ? 146.902 -9.710 120.289 1.00 27.16 63 ALA C O 1
ATOM 1708 N N . LEU C 1 69 ? 148.368 -11.246 121.056 1.00 27.45 64 LEU C N 1
ATOM 1709 C CA . LEU C 1 69 ? 149.283 -11.187 119.887 1.00 28.95 64 LEU C CA 1
ATOM 1710 C C . LEU C 1 69 ? 148.484 -11.554 118.617 1.00 30.83 64 LEU C C 1
ATOM 1711 O O . LEU C 1 69 ? 148.535 -10.767 117.653 1.00 28.54 64 LEU C O 1
ATOM 1716 N N . TYR C 1 70 ? 147.739 -12.659 118.649 1.00 29.28 65 TYR C N 1
ATOM 1717 C CA . TYR C 1 70 ? 146.948 -13.195 117.506 1.00 32.40 65 TYR C CA 1
ATOM 1718 C C . TYR C 1 70 ? 145.917 -12.165 117.044 1.00 33.57 65 TYR C C 1
ATOM 1719 O O . TYR C 1 70 ? 145.625 -12.094 115.839 1.00 38.28 65 TYR C O 1
ATOM 1721 N N . ASN C 1 71 ? 145.346 -11.413 117.980 1.00 34.71 66 ASN C N 1
ATOM 1722 C CA . ASN C 1 71 ? 144.209 -10.494 117.714 1.00 34.71 66 ASN C CA 1
ATOM 1723 C C . ASN C 1 71 ? 144.742 -9.107 117.364 1.00 32.45 66 ASN C C 1
ATOM 1724 O O . ASN C 1 71 ? 144.072 -8.393 116.607 1.00 28.61 66 ASN C O 1
ATOM 1729 N N . MET C 1 72 ? 145.875 -8.701 117.933 1.00 26.24 67 MET C N 1
ATOM 1730 C CA . MET C 1 72 ? 146.282 -7.273 117.859 1.00 26.37 67 MET C CA 1
ATOM 1731 C C . MET C 1 72 ? 147.358 -7.058 116.790 1.00 25.10 67 MET C C 1
ATOM 1732 O O . MET C 1 72 ? 147.550 -5.888 116.366 1.00 26.15 67 MET C O 1
ATOM 1737 N N . ASN C 1 73 ? 148.031 -8.114 116.354 1.00 22.82 68 ASN C N 1
ATOM 1738 C CA . ASN C 1 73 ? 149.038 -7.979 115.276 1.00 26.82 68 ASN C CA 1
ATOM 1739 C C . ASN C 1 73 ? 148.332 -7.482 114.006 1.00 27.25 68 ASN C C 1
ATOM 1740 O O . ASN C 1 73 ? 147.235 -8.005 113.681 1.00 27.14 68 ASN C O 1
ATOM 1745 N N . ASN C 1 74 ? 148.866 -6.415 113.412 1.00 27.29 69 ASN C N 1
ATOM 1746 C CA . ASN C 1 74 ? 148.310 -5.765 112.199 1.00 31.43 69 ASN C CA 1
ATOM 1747 C C . ASN C 1 74 ? 147.004 -5.017 112.502 1.00 34.64 69 ASN C C 1
ATOM 1748 O O . ASN C 1 74 ? 146.359 -4.560 111.539 1.00 33.76 69 ASN C O 1
ATOM 1753 N N . PHE C 1 75 ? 146.634 -4.859 113.772 1.00 31.31 70 PHE C N 1
ATOM 1754 C CA . PHE C 1 75 ? 145.432 -4.086 114.176 1.00 33.88 70 PHE C CA 1
ATOM 1755 C C . PHE C 1 75 ? 145.699 -2.598 113.943 1.00 32.76 70 PHE C C 1
ATOM 1756 O O . PHE C 1 75 ? 146.816 -2.135 114.145 1.00 35.58 70 PHE C O 1
ATOM 1764 N N . GLU C 1 76 ? 144.684 -1.862 113.502 1.00 31.99 71 GLU C N 1
ATOM 1765 C CA . GLU C 1 76 ? 144.805 -0.419 113.176 1.00 40.42 71 GLU C CA 1
ATOM 1766 C C . GLU C 1 76 ? 144.464 0.391 114.432 1.00 42.69 71 GLU C C 1
ATOM 1767 O O . GLU C 1 76 ? 143.302 0.335 114.865 1.00 43.47 71 GLU C O 1
ATOM 1773 N N . LEU C 1 77 ? 145.462 1.070 115.006 1.00 40.03 72 LEU C N 1
ATOM 1774 C CA . LEU C 1 77 ? 145.313 1.991 116.158 1.00 39.19 72 LEU C CA 1
ATOM 1775 C C . LEU C 1 77 ? 145.564 3.429 115.710 1.00 36.13 72 LEU C C 1
ATOM 1776 O O . LEU C 1 77 ? 146.672 3.703 115.225 1.00 31.36 72 LEU C O 1
ATOM 1781 N N . ASN C 1 78 ? 144.585 4.311 115.916 1.00 37.06 73 ASN C N 1
ATOM 1782 C CA . ASN C 1 78 ? 144.536 5.673 115.325 1.00 43.14 73 ASN C CA 1
ATOM 1783 C C . ASN C 1 78 ? 145.081 5.650 113.894 1.00 41.90 73 ASN C C 1
ATOM 1784 O O . ASN C 1 78 ? 145.950 6.491 113.582 1.00 47.83 73 ASN C O 1
ATOM 1789 N N . GLY C 1 79 ? 144.637 4.694 113.074 1.00 41.76 74 GLY C N 1
ATOM 1790 C CA . GLY C 1 79 ? 144.934 4.662 111.628 1.00 42.66 74 GLY C CA 1
ATOM 1791 C C . GLY C 1 79 ? 146.358 4.218 111.319 1.00 42.88 74 GLY C C 1
ATOM 1792 O O . GLY C 1 79 ? 146.789 4.374 110.173 1.00 37.46 74 GLY C O 1
ATOM 1793 N N . LYS C 1 80 ? 147.081 3.674 112.294 1.00 37.57 75 LYS C N 1
ATOM 1794 C CA . LYS C 1 80 ? 148.441 3.129 112.076 1.00 34.33 75 LYS C CA 1
ATOM 1795 C C . LYS C 1 80 ? 148.407 1.661 112.490 1.00 30.98 75 LYS C C 1
ATOM 1796 O O . LYS C 1 80 ? 147.974 1.389 113.623 1.00 30.73 75 LYS C O 1
ATOM 1802 N N . ARG C 1 81 ? 148.822 0.763 111.604 1.00 28.55 76 ARG C N 1
ATOM 1803 C CA . ARG C 1 81 ? 148.840 -0.710 111.847 1.00 29.03 76 ARG C CA 1
ATOM 1804 C C . ARG C 1 81 ? 149.971 -1.087 112.799 1.00 26.31 76 ARG C C 1
ATOM 1805 O O . ARG C 1 81 ? 151.147 -0.754 112.531 1.00 25.07 76 ARG C O 1
ATOM 1813 N N . ILE C 1 82 ? 149.634 -1.817 113.848 1.00 26.25 77 ILE C N 1
ATOM 1814 C CA . ILE C 1 82 ? 150.635 -2.177 114.884 1.00 25.10 77 ILE C CA 1
ATOM 1815 C C . ILE C 1 82 ? 151.254 -3.529 114.539 1.00 24.96 77 ILE C C 1
ATOM 1816 O O . ILE C 1 82 ? 150.742 -4.256 113.713 1.00 23.26 77 ILE C O 1
ATOM 1821 N N . HIS C 1 83 ? 152.404 -3.776 115.139 1.00 26.25 78 HIS C N 1
ATOM 1822 C CA . HIS C 1 83 ? 153.303 -4.911 114.900 1.00 26.69 78 HIS C CA 1
ATOM 1823 C C . HIS C 1 83 ? 153.508 -5.491 116.289 1.00 25.46 78 HIS C C 1
ATOM 1824 O O . HIS C 1 83 ? 153.917 -4.720 117.167 1.00 25.91 78 HIS C O 1
ATOM 1831 N N . VAL C 1 84 ? 153.061 -6.714 116.518 1.00 23.62 79 VAL C N 1
ATOM 1832 C CA . VAL C 1 84 ? 153.123 -7.334 117.863 1.00 25.31 79 VAL C CA 1
ATOM 1833 C C . VAL C 1 84 ? 154.000 -8.573 117.716 1.00 28.81 79 VAL C C 1
ATOM 1834 O O . VAL C 1 84 ? 153.796 -9.342 116.754 1.00 28.04 79 VAL C O 1
ATOM 1838 N N . ASN C 1 85 ? 155.010 -8.694 118.574 1.00 26.90 80 ASN C N 1
ATOM 1839 C CA . ASN C 1 85 ? 155.838 -9.920 118.678 1.00 26.81 80 ASN C CA 1
ATOM 1840 C C . ASN C 1 85 ? 155.956 -10.305 120.147 1.00 27.89 80 ASN C C 1
ATOM 1841 O O . ASN C 1 85 ? 155.726 -9.427 121.008 1.00 25.36 80 ASN C O 1
ATOM 1846 N N . TYR C 1 86 ? 156.215 -11.583 120.402 1.00 26.91 81 TYR C N 1
ATOM 1847 C CA . TYR C 1 86 ? 156.630 -12.065 121.746 1.00 30.49 81 TYR C CA 1
ATOM 1848 C C . TYR C 1 86 ? 157.996 -11.472 122.029 1.00 29.22 81 TYR C C 1
ATOM 1849 O O . TYR C 1 86 ? 158.844 -11.533 121.134 1.00 32.65 81 TYR C O 1
ATOM 1858 N N . SER C 1 87 ? 158.179 -10.891 123.210 1.00 28.32 82 SER C N 1
ATOM 1859 C CA . SER C 1 87 ? 159.488 -10.393 123.686 1.00 31.12 82 SER C CA 1
ATOM 1860 C C . SER C 1 87 ? 160.173 -11.496 124.501 1.00 34.45 82 SER C C 1
ATOM 1861 O O . SER C 1 87 ? 159.490 -12.070 125.381 1.00 29.04 82 SER C O 1
ATOM 1864 N N . LYS C 1 88 ? 161.477 -11.679 124.263 1.00 40.05 83 LYS C N 1
ATOM 1865 C CA . LYS C 1 88 ? 162.386 -12.761 124.742 1.00 47.23 83 LYS C CA 1
ATOM 1866 C C . LYS C 1 88 ? 162.254 -13.929 123.751 1.00 53.70 83 LYS C C 1
ATOM 1867 O O . LYS C 1 88 ? 161.200 -14.573 123.620 1.00 67.26 83 LYS C O 1
ATOM 1873 N N . ALA D 1 9 ? 144.316 -24.339 117.848 1.00 53.83 4 ALA D N 1
ATOM 1874 C CA . ALA D 1 9 ? 145.494 -24.463 116.915 1.00 55.36 4 ALA D CA 1
ATOM 1875 C C . ALA D 1 9 ? 145.288 -25.645 115.958 1.00 53.17 4 ALA D C 1
ATOM 1876 O O . ALA D 1 9 ? 145.357 -26.770 116.429 1.00 53.02 4 ALA D O 1
ATOM 1878 N N . THR D 1 10 ? 145.014 -25.380 114.672 1.00 57.67 5 THR D N 1
ATOM 1879 C CA . THR D 1 10 ? 144.703 -26.393 113.617 1.00 59.49 5 THR D CA 1
ATOM 1880 C C . THR D 1 10 ? 145.214 -25.940 112.237 1.00 55.56 5 THR D C 1
ATOM 1881 O O . THR D 1 10 ? 145.567 -24.746 112.081 1.00 54.29 5 THR D O 1
ATOM 1885 N N . ASP D 1 11 ? 145.158 -26.846 111.255 1.00 51.67 6 ASP D N 1
ATOM 1886 C CA . ASP D 1 11 ? 145.533 -26.623 109.832 1.00 51.14 6 ASP D CA 1
ATOM 1887 C C . ASP D 1 11 ? 144.355 -26.130 108.976 1.00 53.78 6 ASP D C 1
ATOM 1888 O O . ASP D 1 11 ? 144.474 -26.182 107.721 1.00 52.99 6 ASP D O 1
ATOM 1893 N N . ILE D 1 12 ? 143.216 -25.762 109.571 1.00 52.14 7 ILE D N 1
ATOM 1894 C CA . ILE D 1 12 ? 142.054 -25.249 108.778 1.00 48.59 7 ILE D CA 1
ATOM 1895 C C . ILE D 1 12 ? 141.718 -23.862 109.307 1.00 44.66 7 ILE D C 1
ATOM 1896 O O . ILE D 1 12 ? 141.516 -23.720 110.538 1.00 46.32 7 ILE D O 1
ATOM 1901 N N . LEU D 1 13 ? 141.733 -22.879 108.398 1.00 43.89 8 LEU D N 1
ATOM 1902 C CA . LEU D 1 13 ? 141.528 -21.458 108.742 1.00 40.79 8 LEU D CA 1
ATOM 1903 C C . LEU D 1 13 ? 140.069 -21.084 108.470 1.00 33.63 8 LEU D C 1
ATOM 1904 O O . LEU D 1 13 ? 139.547 -21.416 107.405 1.00 30.49 8 LEU D O 1
ATOM 1909 N N . PHE D 1 14 ? 139.456 -20.427 109.448 1.00 35.72 9 PHE D N 1
ATOM 1910 C CA . PHE D 1 14 ? 138.171 -19.721 109.256 1.00 35.05 9 PHE D CA 1
ATOM 1911 C C . PHE D 1 14 ? 138.485 -18.254 108.956 1.00 32.67 9 PHE D C 1
ATOM 1912 O O . PHE D 1 14 ? 139.128 -17.575 109.772 1.00 33.22 9 PHE D O 1
ATOM 1920 N N . VAL D 1 15 ? 137.969 -17.769 107.839 1.00 27.82 10 VAL D N 1
ATOM 1921 C CA . VAL D 1 15 ? 138.066 -16.332 107.484 1.00 25.48 10 VAL D CA 1
ATOM 1922 C C . VAL D 1 15 ? 136.670 -15.748 107.578 1.00 27.79 10 VAL D C 1
ATOM 1923 O O . VAL D 1 15 ? 135.794 -16.228 106.855 1.00 29.26 10 VAL D O 1
ATOM 1927 N N . GLY D 1 16 ? 136.539 -14.692 108.367 1.00 24.35 11 GLY D N 1
ATOM 1928 C CA . GLY D 1 16 ? 135.295 -13.924 108.526 1.00 28.32 11 GLY D CA 1
ATOM 1929 C C . GLY D 1 16 ? 135.474 -12.495 108.096 1.00 24.87 11 GLY D C 1
ATOM 1930 O O . GLY D 1 16 ? 136.607 -12.045 107.974 1.00 24.28 11 GLY D O 1
ATOM 1931 N N . GLY D 1 17 ? 134.368 -11.782 107.950 1.00 23.21 12 GLY D N 1
ATOM 1932 C CA . GLY D 1 17 ? 134.353 -10.355 107.618 1.00 23.86 12 GLY D CA 1
ATOM 1933 C C . GLY D 1 17 ? 134.789 -10.102 106.196 1.00 25.92 12 GLY D C 1
ATOM 1934 O O . GLY D 1 17 ? 135.281 -9.015 105.948 1.00 27.61 12 GLY D O 1
ATOM 1935 N N . ILE D 1 18 ? 134.645 -11.086 105.299 1.00 26.76 13 ILE D N 1
ATOM 1936 C CA . ILE D 1 18 ? 135.036 -10.960 103.873 1.00 28.12 13 ILE D CA 1
ATOM 1937 C C . ILE D 1 18 ? 133.951 -10.132 103.179 1.00 32.30 13 ILE D C 1
ATOM 1938 O O . ILE D 1 18 ? 132.744 -10.418 103.364 1.00 28.04 13 ILE D O 1
ATOM 1943 N N . ASP D 1 19 ? 134.387 -9.169 102.383 1.00 32.21 14 ASP D N 1
ATOM 1944 C CA . ASP D 1 19 ? 133.511 -8.326 101.539 1.00 35.88 14 ASP D CA 1
ATOM 1945 C C . ASP D 1 19 ? 132.738 -9.226 100.579 1.00 34.02 14 ASP D C 1
ATOM 1946 O O . ASP D 1 19 ? 133.347 -10.126 100.009 1.00 31.08 14 ASP D O 1
ATOM 1951 N N . GLU D 1 20 ? 131.438 -8.968 100.413 1.00 42.25 15 GLU D N 1
ATOM 1952 C CA . GLU D 1 20 ? 130.508 -9.757 99.556 1.00 47.96 15 GLU D CA 1
ATOM 1953 C C . GLU D 1 20 ? 130.989 -9.778 98.103 1.00 46.80 15 GLU D C 1
ATOM 1954 O O . GLU D 1 20 ? 130.694 -10.759 97.405 1.00 46.65 15 GLU D O 1
ATOM 1960 N N . THR D 1 21 ? 131.733 -8.761 97.681 1.00 52.53 16 THR D N 1
ATOM 1961 C CA . THR D 1 21 ? 132.232 -8.637 96.288 1.00 55.12 16 THR D CA 1
ATOM 1962 C C . THR D 1 21 ? 133.385 -9.625 96.067 1.00 55.60 16 THR D C 1
ATOM 1963 O O . THR D 1 21 ? 133.635 -9.942 94.905 1.00 53.31 16 THR D O 1
ATOM 1967 N N . ILE D 1 22 ? 134.024 -10.142 97.123 1.00 52.52 17 ILE D N 1
ATOM 1968 C CA . ILE D 1 22 ? 135.255 -10.981 96.994 1.00 54.10 17 ILE D CA 1
ATOM 1969 C C . ILE D 1 22 ? 134.886 -12.366 96.449 1.00 56.97 17 ILE D C 1
ATOM 1970 O O . ILE D 1 22 ? 133.965 -13.011 97.005 1.00 54.42 17 ILE D O 1
ATOM 1975 N N . ASP D 1 23 ? 135.634 -12.818 95.431 1.00 61.55 18 ASP D N 1
ATOM 1976 C CA . ASP D 1 23 ? 135.464 -14.129 94.737 1.00 61.77 18 ASP D CA 1
ATOM 1977 C C . ASP D 1 23 ? 136.512 -15.135 95.226 1.00 58.63 18 ASP D C 1
ATOM 1978 O O . ASP D 1 23 ? 137.562 -14.704 95.746 1.00 65.48 18 ASP D O 1
ATOM 1983 N N . GLU D 1 24 ? 136.235 -16.431 95.039 1.00 50.90 19 GLU D N 1
ATOM 1984 C CA . GLU D 1 24 ? 137.100 -17.569 95.463 1.00 50.76 19 GLU D CA 1
ATOM 1985 C C . GLU D 1 24 ? 138.477 -17.480 94.792 1.00 51.17 19 GLU D C 1
ATOM 1986 O O . GLU D 1 24 ? 139.468 -17.910 95.415 1.00 54.12 19 GLU D O 1
ATOM 1992 N N . LYS D 1 25 ? 138.520 -17.019 93.539 1.00 57.43 20 LYS D N 1
ATOM 1993 C CA . LYS D 1 25 ? 139.771 -16.799 92.767 1.00 56.43 20 LYS D CA 1
ATOM 1994 C C . LYS D 1 25 ? 140.694 -15.903 93.606 1.00 52.88 20 LYS D C 1
ATOM 1995 O O . LYS D 1 25 ? 141.785 -16.357 93.997 1.00 55.71 20 LYS D O 1
ATOM 1999 N N . SER D 1 26 ? 140.252 -14.686 93.918 1.00 51.35 21 SER D N 1
ATOM 2000 C CA . SER D 1 26 ? 141.069 -13.675 94.642 1.00 51.08 21 SER D CA 1
ATOM 2001 C C . SER D 1 26 ? 141.581 -14.265 95.956 1.00 44.55 21 SER D C 1
ATOM 2002 O O . SER D 1 26 ? 142.789 -14.135 96.265 1.00 42.13 21 SER D O 1
ATOM 2005 N N . LEU D 1 27 ? 140.675 -14.890 96.707 1.00 40.39 22 LEU D N 1
ATOM 2006 C CA . LEU D 1 27 ? 140.990 -15.512 98.017 1.00 39.97 22 LEU D CA 1
ATOM 2007 C C . LEU D 1 27 ? 141.986 -16.661 97.834 1.00 36.94 22 LEU D C 1
ATOM 2008 O O . LEU D 1 27 ? 142.838 -16.820 98.708 1.00 33.38 22 LEU D O 1
ATOM 2013 N N . TYR D 1 28 ? 141.863 -17.419 96.733 1.00 44.51 23 TYR D N 1
ATOM 2014 C CA . TYR D 1 28 ? 142.825 -18.467 96.290 1.00 45.37 23 TYR D CA 1
ATOM 2015 C C . TYR D 1 28 ? 144.195 -17.809 96.073 1.00 41.55 23 TYR D C 1
ATOM 2016 O O . TYR D 1 28 ? 145.144 -18.088 96.796 1.00 38.38 23 TYR D O 1
ATOM 2018 N N . ASP D 1 29 ? 144.247 -16.869 95.137 1.00 44.67 24 ASP D N 1
ATOM 2019 C CA . ASP D 1 29 ? 145.476 -16.095 94.804 1.00 43.66 24 ASP D CA 1
ATOM 2020 C C . ASP D 1 29 ? 146.166 -15.582 96.082 1.00 40.41 24 ASP D C 1
ATOM 2021 O O . ASP D 1 29 ? 147.386 -15.766 96.208 1.00 41.06 24 ASP D O 1
ATOM 2026 N N . ILE D 1 30 ? 145.431 -14.978 97.018 1.00 38.70 25 ILE D N 1
ATOM 2027 C CA . ILE D 1 30 ? 146.023 -14.403 98.262 1.00 33.68 25 ILE D CA 1
ATOM 2028 C C . ILE D 1 30 ? 146.520 -15.517 99.180 1.00 37.28 25 ILE D C 1
ATOM 2029 O O . ILE D 1 30 ? 147.667 -15.401 99.670 1.00 35.17 25 ILE D O 1
ATOM 2034 N N . PHE D 1 31 ? 145.634 -16.456 99.528 1.00 35.92 26 PHE D N 1
ATOM 2035 C CA . PHE D 1 31 ? 145.947 -17.559 100.471 1.00 39.38 26 PHE D CA 1
ATOM 2036 C C . PHE D 1 31 ? 146.814 -18.595 99.720 1.00 33.03 26 PHE D C 1
ATOM 2037 O O . PHE D 1 31 ? 147.708 -19.094 100.388 1.00 37.76 26 PHE D O 1
ATOM 2045 N N . SER D 1 32 ? 146.681 -18.806 98.389 1.00 36.65 27 SER D N 1
ATOM 2046 C CA . SER D 1 32 ? 147.563 -19.768 97.649 1.00 37.24 27 SER D CA 1
ATOM 2047 C C . SER D 1 32 ? 148.992 -19.220 97.551 1.00 37.27 27 SER D C 1
ATOM 2048 O O . SER D 1 32 ? 149.894 -20.039 97.244 1.00 40.44 27 SER D O 1
ATOM 2051 N N . SER D 1 33 ? 149.206 -17.925 97.839 1.00 37.01 28 SER D N 1
ATOM 2052 C CA . SER D 1 33 ? 150.538 -17.303 98.089 1.00 38.06 28 SER D CA 1
ATOM 2053 C C . SER D 1 33 ? 151.307 -18.066 99.172 1.00 41.64 28 SER D C 1
ATOM 2054 O O . SER D 1 33 ? 152.532 -18.128 99.034 1.00 49.95 28 SER D O 1
ATOM 2057 N N . PHE D 1 34 ? 150.663 -18.570 100.231 1.00 41.14 29 PHE D N 1
ATOM 2058 C CA . PHE D 1 34 ? 151.386 -19.024 101.461 1.00 42.82 29 PHE D CA 1
ATOM 2059 C C . PHE D 1 34 ? 151.580 -20.556 101.458 1.00 40.70 29 PHE D C 1
ATOM 2060 O O . PHE D 1 34 ? 152.260 -21.064 102.359 1.00 36.07 29 PHE D O 1
ATOM 2068 N N . GLY D 1 35 ? 151.019 -21.266 100.474 1.00 43.94 30 GLY D N 1
ATOM 2069 C CA . GLY D 1 35 ? 151.055 -22.737 100.396 1.00 45.92 30 GLY D CA 1
ATOM 2070 C C . GLY D 1 35 ? 150.009 -23.263 99.437 1.00 49.11 30 GLY D C 1
ATOM 2071 O O . GLY D 1 35 ? 149.030 -22.540 99.176 1.00 41.26 30 GLY D O 1
ATOM 2072 N N . ASP D 1 36 ? 150.198 -24.479 98.913 1.00 54.52 31 ASP D N 1
ATOM 2073 C CA . ASP D 1 36 ? 149.150 -25.172 98.113 1.00 52.63 31 ASP D CA 1
ATOM 2074 C C . ASP D 1 36 ? 147.916 -25.306 99.013 1.00 52.68 31 ASP D C 1
ATOM 2075 O O . ASP D 1 36 ? 148.061 -25.317 100.276 1.00 50.39 31 ASP D O 1
ATOM 2077 N N . ILE D 1 37 ? 146.742 -25.328 98.395 1.00 55.71 32 ILE D N 1
ATOM 2078 C CA . ILE D 1 37 ? 145.446 -25.456 99.113 1.00 59.08 32 ILE D CA 1
ATOM 2079 C C . ILE D 1 37 ? 144.713 -26.635 98.479 1.00 60.30 32 ILE D C 1
ATOM 2080 O O . ILE D 1 37 ? 144.446 -26.582 97.248 1.00 54.71 32 ILE D O 1
ATOM 2085 N N . ARG D 1 38 ? 144.480 -27.686 99.272 1.00 60.61 33 ARG D N 1
ATOM 2086 C CA . ARG D 1 38 ? 143.650 -28.837 98.860 1.00 52.95 33 ARG D CA 1
ATOM 2087 C C . ARG D 1 38 ? 142.303 -28.261 98.469 1.00 57.06 33 ARG D C 1
ATOM 2088 O O . ARG D 1 38 ? 141.781 -28.640 97.391 1.00 56.04 33 ARG D O 1
ATOM 2096 N N . ASN D 1 39 ? 141.807 -27.331 99.297 1.00 60.93 34 ASN D N 1
ATOM 2097 C CA . ASN D 1 39 ? 140.406 -26.847 99.224 1.00 60.74 34 ASN D CA 1
ATOM 2098 C C . ASN D 1 39 ? 140.247 -25.438 99.824 1.00 53.18 34 ASN D C 1
ATOM 2099 O O . ASN D 1 39 ? 140.808 -25.143 100.910 1.00 45.70 34 ASN D O 1
ATOM 2104 N N . ILE D 1 40 ? 139.474 -24.612 99.120 1.00 55.09 35 ILE D N 1
ATOM 2105 C CA . ILE D 1 40 ? 138.879 -23.349 99.642 1.00 59.95 35 ILE D CA 1
ATOM 2106 C C . ILE D 1 40 ? 137.365 -23.445 99.448 1.00 55.55 35 ILE D C 1
ATOM 2107 O O . ILE D 1 40 ? 136.924 -23.705 98.295 1.00 54.23 35 ILE D O 1
ATOM 2111 N N . GLU D 1 41 ? 136.601 -23.218 100.520 1.00 47.78 36 GLU D N 1
ATOM 2112 C CA . GLU D 1 41 ? 135.125 -23.083 100.455 1.00 44.39 36 GLU D CA 1
ATOM 2113 C C . GLU D 1 41 ? 134.788 -21.607 100.651 1.00 38.05 36 GLU D C 1
ATOM 2114 O O . GLU D 1 41 ? 135.165 -21.070 101.701 1.00 38.52 36 GLU D O 1
ATOM 2116 N N . VAL D 1 42 ? 134.127 -20.989 99.672 1.00 35.84 37 VAL D N 1
ATOM 2117 C CA . VAL D 1 42 ? 133.578 -19.609 99.756 1.00 39.63 37 VAL D CA 1
ATOM 2118 C C . VAL D 1 42 ? 132.084 -19.662 99.437 1.00 42.12 37 VAL D C 1
ATOM 2119 O O . VAL D 1 42 ? 131.614 -19.159 98.409 1.00 40.16 37 VAL D O 1
ATOM 2123 N N . PRO D 1 43 ? 131.273 -20.187 100.379 1.00 44.91 38 PRO D N 1
ATOM 2124 C CA . PRO D 1 43 ? 129.834 -20.383 100.149 1.00 45.54 38 PRO D CA 1
ATOM 2125 C C . PRO D 1 43 ? 129.107 -19.157 99.581 1.00 47.84 38 PRO D C 1
ATOM 2126 O O . PRO D 1 43 ? 129.335 -18.085 100.100 1.00 49.30 38 PRO D O 1
ATOM 2130 N N . LEU D 1 44 ? 128.258 -19.338 98.553 1.00 49.57 39 LEU D N 1
ATOM 2131 C CA . LEU D 1 44 ? 127.431 -18.252 97.949 1.00 47.54 39 LEU D CA 1
ATOM 2132 C C . LEU D 1 44 ? 126.009 -18.250 98.528 1.00 46.06 39 LEU D C 1
ATOM 2133 O O . LEU D 1 44 ? 125.485 -19.341 98.823 1.00 47.34 39 LEU D O 1
ATOM 2138 N N . ASN D 1 45 ? 125.429 -17.053 98.683 1.00 46.77 40 ASN D N 1
ATOM 2139 C CA . ASN D 1 45 ? 123.983 -16.811 98.915 1.00 48.39 40 ASN D CA 1
ATOM 2140 C C . ASN D 1 45 ? 123.351 -16.339 97.602 1.00 54.26 40 ASN D C 1
ATOM 2141 O O . ASN D 1 45 ? 123.859 -15.337 97.039 1.00 52.24 40 ASN D O 1
ATOM 2146 N N . MET D 1 46 ? 122.246 -16.976 97.205 1.00 59.23 41 MET D N 1
ATOM 2147 C CA . MET D 1 46 ? 121.647 -16.922 95.838 1.00 56.73 41 MET D CA 1
ATOM 2148 C C . MET D 1 46 ? 120.622 -15.790 95.723 1.00 51.09 41 MET D C 1
ATOM 2149 O O . MET D 1 46 ? 120.402 -15.329 94.588 1.00 43.52 41 MET D O 1
ATOM 2154 N N . THR D 1 47 ? 120.003 -15.380 96.834 1.00 51.15 42 THR D N 1
ATOM 2155 C CA . THR D 1 47 ? 119.135 -14.166 96.906 1.00 53.79 42 THR D CA 1
ATOM 2156 C C . THR D 1 47 ? 119.916 -12.988 96.288 1.00 58.30 42 THR D C 1
ATOM 2157 O O . THR D 1 47 ? 119.282 -12.153 95.581 1.00 47.05 42 THR D O 1
ATOM 2161 N N . THR D 1 48 ? 121.242 -12.956 96.503 1.00 56.30 43 THR D N 1
ATOM 2162 C CA . THR D 1 48 ? 122.154 -11.872 96.051 1.00 61.55 43 THR D CA 1
ATOM 2163 C C . THR D 1 48 ? 123.274 -12.385 95.123 1.00 58.93 43 THR D C 1
ATOM 2164 O O . THR D 1 48 ? 123.997 -11.518 94.593 1.00 61.99 43 THR D O 1
ATOM 2168 N N . LYS D 1 49 ? 123.394 -13.705 94.908 1.00 49.67 44 LYS D N 1
ATOM 2169 C CA . LYS D 1 49 ? 124.520 -14.400 94.207 1.00 52.03 44 LYS D CA 1
ATOM 2170 C C . LYS D 1 49 ? 125.883 -13.945 94.763 1.00 58.39 44 LYS D C 1
ATOM 2171 O O . LYS D 1 49 ? 126.903 -14.060 94.039 1.00 50.83 44 LYS D O 1
ATOM 2175 N N . LYS D 1 50 ? 125.923 -13.516 96.027 1.00 56.60 45 LYS D N 1
ATOM 2176 C CA . LYS D 1 50 ? 127.131 -12.944 96.676 1.00 54.76 45 LYS D CA 1
ATOM 2177 C C . LYS D 1 50 ? 127.590 -13.887 97.786 1.00 46.36 45 LYS D C 1
ATOM 2178 O O . LYS D 1 50 ? 126.794 -14.767 98.175 1.00 44.32 45 LYS D O 1
ATOM 2184 N N . ASN D 1 51 ? 128.839 -13.753 98.252 1.00 46.08 46 ASN D N 1
ATOM 2185 C CA . ASN D 1 51 ? 129.391 -14.664 99.292 1.00 41.27 46 ASN D CA 1
ATOM 2186 C C . ASN D 1 51 ? 128.630 -14.402 100.607 1.00 33.26 46 ASN D C 1
ATOM 2187 O O . ASN D 1 51 ? 127.963 -13.395 100.699 1.00 38.92 46 ASN D O 1
ATOM 2192 N N . ARG D 1 52 ? 128.755 -15.268 101.606 1.00 35.84 47 ARG D N 1
ATOM 2193 C CA . ARG D 1 52 ? 128.051 -15.123 102.905 1.00 35.65 47 ARG D CA 1
ATOM 2194 C C . ARG D 1 52 ? 128.949 -14.426 103.949 1.00 39.06 47 ARG D C 1
ATOM 2195 O O . ARG D 1 52 ? 128.537 -14.394 105.140 1.00 35.08 47 ARG D O 1
ATOM 2203 N N . GLY D 1 53 ? 130.106 -13.874 103.549 1.00 33.26 48 GLY D N 1
ATOM 2204 C CA . GLY D 1 53 ? 130.988 -13.105 104.453 1.00 32.08 48 GLY D CA 1
ATOM 2205 C C . GLY D 1 53 ? 132.127 -13.932 105.034 1.00 31.34 48 GLY D C 1
ATOM 2206 O O . GLY D 1 53 ? 132.897 -13.405 105.846 1.00 32.90 48 GLY D O 1
ATOM 2207 N N . PHE D 1 54 ? 132.280 -15.185 104.632 1.00 28.74 49 PHE D N 1
ATOM 2208 C CA . PHE D 1 54 ? 133.273 -16.085 105.254 1.00 29.48 49 PHE D CA 1
ATOM 2209 C C . PHE D 1 54 ? 133.779 -17.095 104.240 1.00 27.37 49 PHE D C 1
ATOM 2210 O O . PHE D 1 54 ? 133.254 -17.225 103.114 1.00 30.21 49 PHE D O 1
ATOM 2218 N N . ALA D 1 55 ? 134.826 -17.788 104.655 1.00 26.46 50 ALA D N 1
ATOM 2219 C CA . ALA D 1 55 ? 135.543 -18.791 103.845 1.00 27.61 50 ALA D CA 1
ATOM 2220 C C . ALA D 1 55 ? 136.220 -19.769 104.794 1.00 26.02 50 ALA D C 1
ATOM 2221 O O . ALA D 1 55 ? 136.518 -19.398 105.938 1.00 27.70 50 ALA D O 1
ATOM 2223 N N . PHE D 1 56 ? 136.461 -20.972 104.294 1.00 28.84 51 PHE D N 1
ATOM 2224 C CA . PHE D 1 56 ? 137.307 -22.006 104.916 1.00 32.57 51 PHE D CA 1
ATOM 2225 C C . PHE D 1 56 ? 138.478 -22.257 103.961 1.00 36.99 51 PHE D C 1
ATOM 2226 O O . PHE D 1 56 ? 138.226 -22.551 102.775 1.00 41.82 51 PHE D O 1
ATOM 2234 N N . VAL D 1 57 ? 139.692 -22.102 104.485 1.00 43.59 52 VAL D N 1
ATOM 2235 C CA . VAL D 1 57 ? 140.980 -22.402 103.796 1.00 44.94 52 VAL D CA 1
ATOM 2236 C C . VAL D 1 57 ? 141.699 -23.481 104.625 1.00 38.54 52 VAL D C 1
ATOM 2237 O O . VAL D 1 57 ? 141.994 -23.268 105.847 1.00 44.51 52 VAL D O 1
ATOM 2241 N N . GLU D 1 58 ? 141.920 -24.639 104.017 1.00 44.86 53 GLU D N 1
ATOM 2242 C CA . GLU D 1 58 ? 142.619 -25.775 104.671 1.00 45.47 53 GLU D CA 1
ATOM 2243 C C . GLU D 1 58 ? 144.080 -25.784 104.196 1.00 44.51 53 GLU D C 1
ATOM 2244 O O . GLU D 1 58 ? 144.288 -25.894 102.984 1.00 33.11 53 GLU D O 1
ATOM 2246 N N . TYR D 1 59 ? 145.050 -25.681 105.114 1.00 48.37 54 TYR D N 1
ATOM 2247 C CA . TYR D 1 59 ? 146.505 -25.703 104.784 1.00 50.25 54 TYR D CA 1
ATOM 2248 C C . TYR D 1 59 ? 147.088 -27.101 105.080 1.00 50.50 54 TYR D C 1
ATOM 2249 O O . TYR D 1 59 ? 146.630 -27.814 106.017 1.00 45.85 54 TYR D O 1
ATOM 2251 N N . VAL D 1 60 ? 148.111 -27.486 104.317 1.00 50.14 55 VAL D N 1
ATOM 2252 C CA . VAL D 1 60 ? 148.817 -28.786 104.498 1.00 48.20 55 VAL D CA 1
ATOM 2253 C C . VAL D 1 60 ? 149.503 -28.789 105.873 1.00 49.47 55 VAL D C 1
ATOM 2254 O O . VAL D 1 60 ? 149.534 -29.880 106.487 1.00 55.71 55 VAL D O 1
ATOM 2257 N N . GLU D 1 61 ? 149.927 -27.626 106.387 1.00 43.89 56 GLU D N 1
ATOM 2258 C CA . GLU D 1 61 ? 150.725 -27.514 107.647 1.00 46.95 56 GLU D CA 1
ATOM 2259 C C . GLU D 1 61 ? 150.103 -26.528 108.631 1.00 45.38 56 GLU D C 1
ATOM 2260 O O . GLU D 1 61 ? 149.895 -25.390 108.223 1.00 39.55 56 GLU D O 1
ATOM 2266 N N . VAL D 1 62 ? 149.930 -26.919 109.904 1.00 49.90 57 VAL D N 1
ATOM 2267 C CA . VAL D 1 62 ? 149.592 -25.978 111.020 1.00 52.95 57 VAL D CA 1
ATOM 2268 C C . VAL D 1 62 ? 150.525 -24.753 110.921 1.00 59.48 57 VAL D C 1
ATOM 2269 O O . VAL D 1 62 ? 150.018 -23.612 110.887 1.00 55.30 57 VAL D O 1
ATOM 2271 N N . ASP D 1 63 ? 151.842 -24.995 110.872 1.00 60.28 58 ASP D N 1
ATOM 2272 C CA . ASP D 1 63 ? 152.922 -23.973 110.787 1.00 58.62 58 ASP D CA 1
ATOM 2273 C C . ASP D 1 63 ? 152.511 -22.859 109.812 1.00 58.05 58 ASP D C 1
ATOM 2274 O O . ASP D 1 63 ? 152.410 -21.694 110.267 1.00 60.91 58 ASP D O 1
ATOM 2276 N N . ASP D 1 64 ? 152.286 -23.192 108.534 1.00 49.55 59 ASP D N 1
ATOM 2277 C CA . ASP D 1 64 ? 151.773 -22.242 107.515 1.00 51.46 59 ASP D CA 1
ATOM 2278 C C . ASP D 1 64 ? 150.558 -21.515 108.100 1.00 48.59 59 ASP D C 1
ATOM 2279 O O . ASP D 1 64 ? 150.625 -20.272 108.201 1.00 47.77 59 ASP D O 1
ATOM 2284 N N . ALA D 1 65 ? 149.523 -22.253 108.530 1.00 40.51 60 ALA D N 1
ATOM 2285 C CA . ALA D 1 65 ? 148.206 -21.671 108.901 1.00 44.58 60 ALA D CA 1
ATOM 2286 C C . ALA D 1 65 ? 148.393 -20.692 110.073 1.00 47.13 60 ALA D C 1
ATOM 2287 O O . ALA D 1 65 ? 147.670 -19.649 110.148 1.00 40.32 60 ALA D O 1
ATOM 2288 N N . LYS D 1 66 ? 149.341 -21.003 110.961 1.00 47.17 61 LYS D N 1
ATOM 2289 C CA . LYS D 1 66 ? 149.706 -20.120 112.104 1.00 56.44 61 LYS D CA 1
ATOM 2290 C C . LYS D 1 66 ? 150.370 -18.850 111.552 1.00 55.75 61 LYS D C 1
ATOM 2291 O O . LYS D 1 66 ? 150.269 -17.807 112.225 1.00 55.95 61 LYS D O 1
ATOM 2293 N N . HIS D 1 67 ? 150.990 -18.946 110.367 1.00 51.37 62 HIS D N 1
ATOM 2294 C CA . HIS D 1 67 ? 151.725 -17.850 109.675 1.00 57.49 62 HIS D CA 1
ATOM 2295 C C . HIS D 1 67 ? 150.718 -16.908 109.009 1.00 59.59 62 HIS D C 1
ATOM 2296 O O . HIS D 1 67 ? 150.813 -15.670 109.211 1.00 61.47 62 HIS D O 1
ATOM 2298 N N . ALA D 1 68 ? 149.787 -17.483 108.243 1.00 55.76 63 ALA D N 1
ATOM 2299 C CA . ALA D 1 68 ? 148.701 -16.754 107.549 1.00 48.90 63 ALA D CA 1
ATOM 2300 C C . ALA D 1 68 ? 147.834 -16.054 108.599 1.00 48.65 63 ALA D C 1
ATOM 2301 O O . ALA D 1 68 ? 147.450 -14.912 108.349 1.00 42.89 63 ALA D O 1
ATOM 2303 N N . LEU D 1 69 ? 147.607 -16.688 109.755 1.00 40.34 64 LEU D N 1
ATOM 2304 C CA . LEU D 1 69 ? 146.756 -16.151 110.849 1.00 45.96 64 LEU D CA 1
ATOM 2305 C C . LEU D 1 69 ? 147.409 -14.876 111.396 1.00 41.71 64 LEU D C 1
ATOM 2306 O O . LEU D 1 69 ? 146.752 -13.820 111.338 1.00 38.95 64 LEU D O 1
ATOM 2311 N N . TYR D 1 70 ? 148.643 -14.990 111.920 1.00 41.84 65 TYR D N 1
ATOM 2312 C CA . TYR D 1 70 ? 149.546 -13.872 112.309 1.00 40.85 65 TYR D CA 1
ATOM 2313 C C . TYR D 1 70 ? 149.626 -12.835 111.174 1.00 37.07 65 TYR D C 1
ATOM 2314 O O . TYR D 1 70 ? 149.443 -11.633 111.510 1.00 38.98 65 TYR D O 1
ATOM 2323 N N . ASN D 1 71 ? 149.800 -13.263 109.917 1.00 31.74 66 ASN D N 1
ATOM 2324 C CA . ASN D 1 71 ? 149.939 -12.365 108.721 1.00 39.57 66 ASN D CA 1
ATOM 2325 C C . ASN D 1 71 ? 148.588 -11.762 108.259 1.00 38.18 66 ASN D C 1
ATOM 2326 O O . ASN D 1 71 ? 148.504 -10.508 108.059 1.00 37.10 66 ASN D O 1
ATOM 2331 N N . MET D 1 72 ? 147.551 -12.588 108.094 1.00 37.39 67 MET D N 1
ATOM 2332 C CA . MET D 1 72 ? 146.285 -12.175 107.413 1.00 33.46 67 MET D CA 1
ATOM 2333 C C . MET D 1 72 ? 145.199 -11.686 108.387 1.00 34.42 67 MET D C 1
ATOM 2334 O O . MET D 1 72 ? 144.216 -11.108 107.893 1.00 28.43 67 MET D O 1
ATOM 2339 N N . ASN D 1 73 ? 145.358 -11.768 109.721 1.00 32.04 68 ASN D N 1
ATOM 2340 C CA . ASN D 1 73 ? 144.271 -11.319 110.627 1.00 30.05 68 ASN D CA 1
ATOM 2341 C C . ASN D 1 73 ? 144.282 -9.787 110.625 1.00 29.98 68 ASN D C 1
ATOM 2342 O O . ASN D 1 73 ? 145.382 -9.178 110.535 1.00 31.67 68 ASN D O 1
ATOM 2347 N N . ASN D 1 74 ? 143.108 -9.177 110.594 1.00 24.34 69 ASN D N 1
ATOM 2348 C CA . ASN D 1 74 ? 142.909 -7.711 110.507 1.00 27.27 69 ASN D CA 1
ATOM 2349 C C . ASN D 1 74 ? 143.366 -7.189 109.142 1.00 28.35 69 ASN D C 1
ATOM 2350 O O . ASN D 1 74 ? 143.350 -5.973 108.985 1.00 34.89 69 ASN D O 1
ATOM 2355 N N . PHE D 1 75 ? 143.727 -8.056 108.192 1.00 26.71 70 PHE D N 1
ATOM 2356 C CA . PHE D 1 75 ? 144.068 -7.634 106.804 1.00 27.07 70 PHE D CA 1
ATOM 2357 C C . PHE D 1 75 ? 142.875 -6.863 106.233 1.00 26.65 70 PHE D C 1
ATOM 2358 O O . PHE D 1 75 ? 141.760 -7.324 106.349 1.00 26.97 70 PHE D O 1
ATOM 2366 N N . GLU D 1 76 ? 143.117 -5.699 105.630 1.00 26.96 71 GLU D N 1
ATOM 2367 C CA . GLU D 1 76 ? 142.059 -4.857 105.042 1.00 28.07 71 GLU D CA 1
ATOM 2368 C C . GLU D 1 76 ? 141.863 -5.253 103.569 1.00 27.36 71 GLU D C 1
ATOM 2369 O O . GLU D 1 76 ? 142.726 -4.946 102.766 1.00 24.55 71 GLU D O 1
ATOM 2375 N N . LEU D 1 77 ? 140.796 -5.990 103.267 1.00 26.76 72 LEU D N 1
ATOM 2376 C CA . LEU D 1 77 ? 140.525 -6.535 101.904 1.00 25.44 72 LEU D CA 1
ATOM 2377 C C . LEU D 1 77 ? 139.312 -5.793 101.366 1.00 29.59 72 LEU D C 1
ATOM 2378 O O . LEU D 1 77 ? 138.292 -5.776 102.067 1.00 28.57 72 LEU D O 1
ATOM 2383 N N . ASN D 1 78 ? 139.412 -5.188 100.186 1.00 32.33 73 ASN D N 1
ATOM 2384 C CA . ASN D 1 78 ? 138.287 -4.428 99.586 1.00 38.27 73 ASN D CA 1
ATOM 2385 C C . ASN D 1 78 ? 137.645 -3.478 100.604 1.00 40.40 73 ASN D C 1
ATOM 2386 O O . ASN D 1 78 ? 136.412 -3.327 100.552 1.00 49.59 73 ASN D O 1
ATOM 2391 N N . GLY D 1 79 ? 138.434 -2.863 101.481 1.00 40.63 74 GLY D N 1
ATOM 2392 C CA . GLY D 1 79 ? 137.972 -1.843 102.443 1.00 46.07 74 GLY D CA 1
ATOM 2393 C C . GLY D 1 79 ? 137.518 -2.412 103.785 1.00 51.31 74 GLY D C 1
ATOM 2394 O O . GLY D 1 79 ? 137.136 -1.594 104.652 1.00 56.45 74 GLY D O 1
ATOM 2395 N N . LYS D 1 80 ? 137.551 -3.739 103.983 1.00 47.71 75 LYS D N 1
ATOM 2396 C CA . LYS D 1 80 ? 137.004 -4.398 105.206 1.00 46.21 75 LYS D CA 1
ATOM 2397 C C . LYS D 1 80 ? 138.054 -5.291 105.883 1.00 40.72 75 LYS D C 1
ATOM 2398 O O . LYS D 1 80 ? 138.615 -6.195 105.235 1.00 33.45 75 LYS D O 1
ATOM 2404 N N . ARG D 1 81 ? 138.273 -5.086 107.177 1.00 36.87 76 ARG D N 1
ATOM 2405 C CA . ARG D 1 81 ? 139.248 -5.887 107.954 1.00 39.77 76 ARG D CA 1
ATOM 2406 C C . ARG D 1 81 ? 138.670 -7.300 108.106 1.00 33.64 76 ARG D C 1
ATOM 2407 O O . ARG D 1 81 ? 137.497 -7.393 108.582 1.00 35.79 76 ARG D O 1
ATOM 2415 N N . ILE D 1 82 ? 139.466 -8.323 107.779 1.00 27.27 77 ILE D N 1
ATOM 2416 C CA . ILE D 1 82 ? 139.087 -9.760 107.885 1.00 28.90 77 ILE D CA 1
ATOM 2417 C C . ILE D 1 82 ? 139.597 -10.308 109.225 1.00 31.90 77 ILE D C 1
ATOM 2418 O O . ILE D 1 82 ? 140.717 -9.973 109.652 1.00 36.70 77 ILE D O 1
ATOM 2423 N N . HIS D 1 83 ? 138.792 -11.154 109.850 1.00 29.08 78 HIS D N 1
ATOM 2424 C CA . HIS D 1 83 ? 139.206 -11.994 111.002 1.00 33.94 78 HIS D CA 1
ATOM 2425 C C . HIS D 1 83 ? 139.707 -13.341 110.465 1.00 33.97 78 HIS D C 1
ATOM 2426 O O . HIS D 1 83 ? 138.994 -13.966 109.654 1.00 33.20 78 HIS D O 1
ATOM 2433 N N . VAL D 1 84 ? 140.892 -13.794 110.889 1.00 33.67 79 VAL D N 1
ATOM 2434 C CA . VAL D 1 84 ? 141.400 -15.152 110.545 1.00 36.56 79 VAL D CA 1
ATOM 2435 C C . VAL D 1 84 ? 141.664 -15.873 111.868 1.00 42.53 79 VAL D C 1
ATOM 2436 O O . VAL D 1 84 ? 142.228 -15.283 112.803 1.00 44.11 79 VAL D O 1
ATOM 2440 N N . ASN D 1 85 ? 141.119 -17.066 111.998 1.00 47.24 80 ASN D N 1
ATOM 2441 C CA . ASN D 1 85 ? 141.165 -17.801 113.282 1.00 46.87 80 ASN D CA 1
ATOM 2442 C C . ASN D 1 85 ? 141.344 -19.269 112.936 1.00 44.18 80 ASN D C 1
ATOM 2443 O O . ASN D 1 85 ? 141.172 -19.621 111.754 1.00 35.69 80 ASN D O 1
ATOM 2445 N N . TYR D 1 86 ? 141.798 -20.053 113.915 1.00 51.47 81 TYR D N 1
ATOM 2446 C CA . TYR D 1 86 ? 141.876 -21.532 113.823 1.00 52.28 81 TYR D CA 1
ATOM 2447 C C . TYR D 1 86 ? 140.429 -22.042 113.813 1.00 49.23 81 TYR D C 1
ATOM 2448 O O . TYR D 1 86 ? 139.654 -21.609 114.682 1.00 55.28 81 TYR D O 1
ATOM 2450 N N . SER D 1 87 ? 140.053 -22.845 112.819 1.00 51.66 82 SER D N 1
ATOM 2451 C CA . SER D 1 87 ? 138.704 -23.460 112.708 1.00 56.35 82 SER D CA 1
ATOM 2452 C C . SER D 1 87 ? 138.706 -24.850 113.355 1.00 63.17 82 SER D C 1
ATOM 2453 O O . SER D 1 87 ? 139.514 -25.712 112.937 1.00 70.31 82 SER D O 1
ATOM 2456 N N . LYS D 1 88 ? 137.817 -25.061 114.324 1.00 63.32 83 LYS D N 1
ATOM 2457 C CA . LYS D 1 88 ? 137.488 -26.402 114.869 1.00 67.86 83 LYS D CA 1
ATOM 2458 C C . LYS D 1 88 ? 136.120 -26.282 115.539 1.00 72.12 83 LYS D C 1
ATOM 2459 O O . LYS D 1 88 ? 135.233 -27.013 115.153 1.00 80.58 83 LYS D O 1
#

Radius of gyration: 20.35 Å; Cα contacts (8 Å, |Δi|>4): 741; chains: 4; bounding box: 64×46×51 Å

B-factor: mean 37.63, std 13.41, range [15.87, 92.1]

InterPro domains:
  IPR000504 RNA recognition motif domain [PF00076] (10-80)
  IPR000504 RNA recognition motif domain [PS50102] (8-86)
  IPR000504 RNA recognition motif domain [SM00360] (9-82)
  IPR012677 Nucleotide-binding alpha-beta plait domain superfamily [G3DSA:3.30.70.330] (1-120)
  IPR034168 Peptidyl-prolyl cis-trans isomerase E, RNA recognition motif [cd12347] (10-84)
  IPR035979 RNA-binding domain superfamily [SSF54928] (9-88)

Solvent-accessible surface area: 14822 Å² total; per-residue (Å²): 84,42,42,36,0,1,0,0,3,6,25,56,86,5,57,87,147,24,0,106,91,43,0,37,86,34,23,95,27,151,77,18,88,5,27,66,17,157,114,73,154,100,14,37,9,2,0,25,0,42,0,59,85,62,91,26,0,92,100,0,34,49,40,10,39,12,74,59,16,98,57,39,22,0,24,4,36,65,0,142,93,43,44,56,0,64,0,10,46,10,40,93,41,4,78,73,66,16,0,107,66,0,0,11,1,7,12,107,27,149,74,13,89,1,37,69,44,157,86,96,81,49,11,144,22,59,0,73,0,43,0,68,96,62,101,28,0,103,72,0,18,61,20,2,7,15,11,34,0,27,60,37,63,3,79,0,54,66,23,153,101,30,33,28,0,9,0,0,12,2,29,114,71,12,58,82,69,42,0,95,102,49,0,40,90,33,22,102,25,121,53,32,77,5,42,100,22,102,89,64,74,66,11,32,9,2,0,18,0,30,0,75,95,76,106,24,0,58,102,0,16,29,52,7,5,10,77,56,11,97,55,48,14,0,30,0,19,43,0,134,137,43,52,70,5,62,0,8,46,8,9,96,81,6,69,90,105,7,1,28,59,0,9,33,1,40,22,87,37,178,95,22,37,19,45,87,42,136,133,67,97,92,11,139,21,51,0,77,8,18,18,68,95,57,76,49,1,64,42,5,29,58,46,2,8,19,7,52,1,14,61,104,79,2,90,2,27,43,26,230

Sequence (320 aa):
ATDILFVGGIDETIDEKSLYDIFSSFGDIRNIEVPLNMTTKKNRGFAFVEYVEVDDAKHALYNMNNFELNGKRIHVNYSKATDILFVGGIDETIDEKSLYDIFSSFGDIRNIEVPLNMTTKKNRGFAFVEYVEVDDAKHALYNMNNFELNGKRIHVNYSKATDILFVGGIDETIDEKSLYDIFSSFGDIRNIEVPLNMTTKKNRGFAFVEYVEVDDAKHALYNMNNFELNGKRIHVNYSKATDILFVGGIDETIDEKSLYDIFSSFGDIRNIEVPLNMTTKKNRGFAFVEYVEVDDAKHALYNMNNFELNGKRIHVNYSK

Secondary structure (P-SEA, 3-state):
cccbbbbccccccccaaaaaaaacccccccbbbbbbccccccccccbbbbbccaaaaaaaaaaccccccccbbbbbbbcc/cccbbbbccccccccaaaaaaaaaccccccbbbbbbccccccccccbbbbbccaaaaaaaaacccccccccbbbbbcccc/cccbbbbccccccccaaaaaaaaaccccccccccccccccccccccbbbbbccaaaaaaaaacccccccccbbbbbbbcc/cccbbbbccccccccaaaaaaaaaccccccccccccccccccccccbbbbbccaaaaaaaaacccccccccbbbbbcccc

CATH classification: 3.30.70.330

Nearest PDB structures (foldseek):
  7wez-assembly4_D  TM=9.731E-01  e=5.613E-16  Plasmodium falciparum 3D7
  5yzg-assembly1_1  TM=9.837E-01  e=5.430E-11  Homo sapiens
  2x1f-assembly1_A  TM=9.508E-01  e=6.909E-10  Saccharomyces cerevisiae
  5gvq-assembly1_A  TM=9.509E-01  e=5.621E-10  Homo sapiens
  4qqb-assembly2_B  TM=9.591E-01  e=5.819E-09  Drosophila melanogaster